Protein AF-0000000068229403 (afdb_homodimer)

Organism: Rhynchophorus ferrugineus (NCBI:txid354439)

Sequence (358 aa):
MSQRVKVHEVLSNVMWLIGTWKSVHAEVKYPTMKAPVNFVERLEFLSSGQPLLNYLSETRHPQNKSVMHLERGFLRVDDDKCTVAFLTAQNFGLSTLEEGYVKDNNLVLSTACIGIMKFAQQSVLALHRRYRLNEEGKLEYCLMMETPQTPLTKHVVAEYEKVEGEGPIMEHDRKTFINMSQRVKVHEVLSNVMWLIGTWKSVHAEVKYPTMKAPVNFVERLEFLSSGQPLLNYLSETRHPQNKSVMHLERGFLRVDDDKCTVAFLTAQNFGLSTLEEGYVKDNNLVLSTACIGIMKFAQQSVLALHRRYRLNEEGKLEYCLMMETPQTPLTKHVVAEYEKVEGEGPIMEHDRKTFIN

Structure (mmCIF, N/CA/C/O backbone):
data_AF-0000000068229403-model_v1
#
loop_
_entity.id
_entity.type
_entity.pdbx_description
1 polymer 'THAP4-like heme-binding beta-barrel domain-containing protein'
#
loop_
_atom_site.group_PDB
_atom_site.id
_atom_site.type_symbol
_atom_site.label_atom_id
_atom_site.label_alt_id
_atom_site.label_comp_id
_atom_site.label_asym_id
_atom_site.label_entity_id
_atom_site.label_seq_id
_atom_site.pdbx_PDB_ins_code
_atom_site.Cartn_x
_atom_site.Cartn_y
_atom_site.Cartn_z
_atom_site.occupancy
_atom_site.B_iso_or_equiv
_atom_site.auth_seq_id
_atom_site.auth_comp_id
_atom_site.auth_asym_id
_atom_site.auth_atom_id
_atom_site.pdbx_PDB_model_num
ATOM 1 N N . MET A 1 1 ? 10.398 12.07 -26.562 1 26.47 1 MET A N 1
ATOM 2 C CA . MET A 1 1 ? 10.68 10.641 -26.625 1 26.47 1 MET A CA 1
ATOM 3 C C . MET A 1 1 ? 10.438 9.977 -25.281 1 26.47 1 MET A C 1
ATOM 5 O O . MET A 1 1 ? 10.961 10.422 -24.266 1 26.47 1 MET A O 1
ATOM 9 N N . SER A 1 2 ? 9.312 9.359 -25 1 38.44 2 SER A N 1
ATOM 10 C CA . SER A 1 2 ? 8.992 8.789 -23.688 1 38.44 2 SER A CA 1
ATOM 11 C C . SER A 1 2 ? 10.156 7.977 -23.141 1 38.44 2 SER A C 1
ATOM 13 O O . SER A 1 2 ? 10.641 7.043 -23.781 1 38.44 2 SER A O 1
ATOM 15 N N . GLN A 1 3 ? 11.195 8.492 -22.688 1 45.16 3 GLN A N 1
ATOM 16 C CA . GLN A 1 3 ? 12.469 7.863 -22.359 1 45.16 3 GLN A CA 1
ATOM 17 C C . GLN A 1 3 ? 12.258 6.59 -21.547 1 45.16 3 GLN A C 1
ATOM 19 O O . GLN A 1 3 ? 11.57 6.602 -20.531 1 45.16 3 GLN A O 1
ATOM 24 N N . ARG A 1 4 ? 12.328 5.348 -22.25 1 55.5 4 ARG A N 1
ATOM 25 C CA . ARG A 1 4 ? 12.305 3.988 -21.719 1 55.5 4 ARG A CA 1
ATOM 26 C C . ARG A 1 4 ? 13.172 3.873 -20.469 1 55.5 4 ARG A C 1
ATOM 28 O O . ARG A 1 4 ? 14.359 4.195 -20.5 1 55.5 4 ARG A O 1
ATOM 35 N N . VAL A 1 5 ? 12.516 3.9 -19.25 1 69.38 5 VAL A N 1
ATOM 36 C CA . VAL A 1 5 ? 13.289 3.736 -18.016 1 69.38 5 VAL A CA 1
ATOM 37 C C . VAL A 1 5 ? 13.922 2.346 -17.984 1 69.38 5 VAL A C 1
ATOM 39 O O . VAL A 1 5 ? 13.242 1.345 -18.219 1 69.38 5 VAL A O 1
ATOM 42 N N . LYS A 1 6 ? 15.203 2.252 -17.984 1 87.94 6 LYS A N 1
ATOM 43 C CA . LYS A 1 6 ? 15.922 0.988 -17.875 1 87.94 6 LYS A CA 1
ATOM 44 C C . LYS A 1 6 ? 15.57 0.27 -16.562 1 87.94 6 LYS A C 1
ATOM 46 O O . LYS A 1 6 ? 15.555 0.882 -15.5 1 87.94 6 LYS A O 1
ATOM 51 N N . VAL A 1 7 ? 15.148 -1.035 -16.766 1 93.38 7 VAL A N 1
ATOM 52 C CA . VAL A 1 7 ? 14.852 -1.851 -15.594 1 93.38 7 VAL A CA 1
ATOM 53 C C . VAL A 1 7 ? 16.125 -2.078 -14.781 1 93.38 7 VAL A C 1
ATOM 55 O O . VAL A 1 7 ? 17.172 -2.385 -15.344 1 93.38 7 VAL A O 1
ATOM 58 N N . HIS A 1 8 ? 16.047 -1.857 -13.492 1 95.75 8 HIS A N 1
ATOM 59 C CA . HIS A 1 8 ? 17.203 -2.061 -12.609 1 95.75 8 HIS A CA 1
ATOM 60 C C . HIS A 1 8 ? 17.719 -3.492 -12.703 1 95.75 8 HIS A C 1
ATOM 62 O O . HIS A 1 8 ? 16.922 -4.441 -12.742 1 95.75 8 HIS A O 1
ATOM 68 N N . GLU A 1 9 ? 18.938 -3.727 -12.648 1 96.38 9 GLU A N 1
ATOM 69 C CA . GLU A 1 9 ? 19.578 -5.016 -12.883 1 96.38 9 GLU A CA 1
ATOM 70 C C . GLU A 1 9 ? 19.156 -6.039 -11.828 1 96.38 9 GLU A C 1
ATOM 72 O O . GLU A 1 9 ? 19.094 -7.234 -12.109 1 96.38 9 GLU A O 1
ATOM 77 N N . VAL A 1 10 ? 18.891 -5.609 -10.641 1 97.31 10 VAL A N 1
ATOM 78 C CA . VAL A 1 10 ? 18.578 -6.512 -9.539 1 97.31 10 VAL A CA 1
ATOM 79 C C . VAL A 1 10 ? 17.266 -7.234 -9.82 1 97.31 10 VAL A C 1
ATOM 81 O O . VAL A 1 10 ? 16.953 -8.25 -9.188 1 97.31 10 VAL A O 1
ATOM 84 N N . LEU A 1 11 ? 16.484 -6.711 -10.812 1 97.81 11 LEU A N 1
ATOM 85 C CA . LEU A 1 11 ? 15.156 -7.234 -11.086 1 97.81 11 LEU A CA 1
ATOM 86 C C . LEU A 1 11 ? 15.211 -8.305 -12.172 1 97.81 11 LEU A C 1
ATOM 88 O O . LEU A 1 11 ? 14.172 -8.719 -12.695 1 97.81 11 LEU A O 1
ATOM 92 N N . SER A 1 12 ? 16.344 -8.797 -12.523 1 97.56 12 SER A N 1
ATOM 93 C CA . SER A 1 12 ? 16.531 -9.719 -13.641 1 97.56 12 SER A CA 1
ATOM 94 C C . SER A 1 12 ? 15.688 -10.977 -13.461 1 97.56 12 SER A C 1
ATOM 96 O O . SER A 1 12 ? 15.117 -11.492 -14.422 1 97.56 12 SER A O 1
ATOM 98 N N . ASN A 1 13 ? 15.609 -11.445 -12.234 1 98.06 13 ASN A N 1
ATOM 99 C CA . ASN A 1 13 ? 14.93 -12.719 -11.992 1 98.06 13 ASN A CA 1
ATOM 100 C C . ASN A 1 13 ? 13.422 -12.531 -11.859 1 98.06 13 ASN A C 1
ATOM 102 O O . ASN A 1 13 ? 12.68 -13.508 -11.75 1 98.06 13 ASN A O 1
ATOM 106 N N . VAL A 1 14 ? 12.938 -11.25 -11.875 1 98.31 14 VAL A N 1
ATOM 107 C CA . VAL A 1 14 ? 11.492 -11.047 -11.773 1 98.31 14 VAL A CA 1
ATOM 108 C C . VAL A 1 14 ? 10.984 -10.32 -13.016 1 98.31 14 VAL A C 1
ATOM 110 O O . VAL A 1 14 ? 9.852 -9.836 -13.039 1 98.31 14 VAL A O 1
ATOM 113 N N . MET A 1 15 ? 11.758 -10.25 -14.039 1 96.69 15 MET A N 1
ATOM 114 C CA . MET A 1 15 ? 11.375 -9.547 -15.258 1 96.69 15 MET A CA 1
ATOM 115 C C . MET A 1 15 ? 10.109 -10.141 -15.859 1 96.69 15 MET A C 1
ATOM 117 O O . MET A 1 15 ? 9.297 -9.422 -16.453 1 96.69 15 MET A O 1
ATOM 121 N N . TRP A 1 16 ? 9.953 -11.438 -15.734 1 97.12 16 TRP A N 1
ATOM 122 C CA . TRP A 1 16 ? 8.805 -12.148 -16.281 1 97.12 16 TRP A CA 1
ATOM 123 C C . TRP A 1 16 ? 7.504 -11.648 -15.664 1 97.12 16 TRP A C 1
ATOM 125 O O . TRP A 1 16 ? 6.43 -11.797 -16.25 1 97.12 16 TRP A O 1
ATOM 135 N N . LEU A 1 17 ? 7.566 -11.039 -14.516 1 97.69 17 LEU A N 1
ATOM 136 C CA . LEU A 1 17 ? 6.406 -10.578 -13.758 1 97.69 17 LEU A CA 1
ATOM 137 C C . LEU A 1 17 ? 5.961 -9.195 -14.242 1 97.69 17 LEU A C 1
ATOM 139 O O . LEU A 1 17 ? 4.809 -8.805 -14.031 1 97.69 17 LEU A O 1
ATOM 143 N N . ILE A 1 18 ? 6.836 -8.414 -14.867 1 96.06 18 ILE A N 1
ATOM 144 C CA . ILE A 1 18 ? 6.602 -7.016 -15.195 1 96.06 18 ILE A CA 1
ATOM 145 C C . ILE A 1 18 ? 5.52 -6.91 -16.266 1 96.06 18 ILE A C 1
ATOM 147 O O . ILE A 1 18 ? 5.613 -7.555 -17.312 1 96.06 18 ILE A O 1
ATOM 151 N N . GLY A 1 19 ? 4.512 -6.176 -16.016 1 95.56 19 GLY A N 1
ATOM 152 C CA . GLY A 1 19 ? 3.436 -5.941 -16.953 1 95.56 19 GLY A CA 1
ATOM 153 C C . GLY A 1 19 ? 2.07 -5.855 -16.297 1 95.56 19 GLY A C 1
ATOM 154 O O . GLY A 1 19 ? 1.97 -5.738 -15.078 1 95.56 19 GLY A O 1
ATOM 155 N N . THR A 1 20 ? 1.078 -5.719 -17.094 1 97 20 THR A N 1
ATOM 156 C CA . THR A 1 20 ? -0.321 -5.75 -16.672 1 97 20 THR A CA 1
ATOM 157 C C . THR A 1 20 ? -0.951 -7.102 -17 1 97 20 THR A C 1
ATOM 159 O O . THR A 1 20 ? -0.796 -7.609 -18.125 1 97 20 THR A O 1
ATOM 162 N N . TRP A 1 21 ? -1.602 -7.664 -16.062 1 98.06 21 TRP A N 1
ATOM 163 C CA . TRP A 1 21 ? -2.178 -9 -16.156 1 98.06 21 TRP A CA 1
ATOM 164 C C . TRP A 1 21 ? -3.682 -8.961 -15.906 1 98.06 21 TRP A C 1
ATOM 166 O O . TRP A 1 21 ? -4.148 -8.258 -15.008 1 98.06 21 TRP A O 1
ATOM 176 N N . LYS A 1 22 ? -4.391 -9.711 -16.672 1 98 22 LYS A N 1
ATOM 177 C CA . LYS A 1 22 ? -5.828 -9.867 -16.469 1 98 22 LYS A CA 1
ATOM 178 C C . LYS A 1 22 ? -6.191 -11.328 -16.234 1 98 22 LYS A C 1
ATOM 180 O O . LYS A 1 22 ? -5.715 -12.219 -16.953 1 98 22 LYS A O 1
ATOM 185 N N . SER A 1 23 ? -7.055 -11.484 -15.281 1 98.5 23 SER A N 1
ATOM 186 C CA . SER A 1 23 ? -7.43 -12.859 -14.953 1 98.5 23 SER A CA 1
ATOM 187 C C . SER A 1 23 ? -8.258 -13.484 -16.062 1 98.5 23 SER A C 1
ATOM 189 O O . SER A 1 23 ? -9.102 -12.82 -16.672 1 98.5 23 SER A O 1
ATOM 191 N N . VAL A 1 24 ? -7.973 -14.727 -16.406 1 98 24 VAL A N 1
ATOM 192 C CA . VAL A 1 24 ? -8.789 -15.516 -17.312 1 98 24 VAL A CA 1
ATOM 193 C C . VAL A 1 24 ? -9.594 -16.547 -16.531 1 98 24 VAL A C 1
ATOM 195 O O . VAL A 1 24 ? -10.688 -16.938 -16.953 1 98 24 VAL A O 1
ATOM 198 N N . HIS A 1 25 ? -9.055 -16.984 -15.461 1 97.75 25 HIS A N 1
ATOM 199 C CA . HIS A 1 25 ? -9.711 -17.812 -14.453 1 97.75 25 HIS A CA 1
ATOM 200 C C . HIS A 1 25 ? -9.32 -17.359 -13.047 1 97.75 25 HIS A C 1
ATOM 202 O O . HIS A 1 25 ? -8.141 -17.188 -12.75 1 97.75 25 HIS A O 1
ATOM 208 N N . ALA A 1 26 ? -10.273 -17.141 -12.195 1 98.69 26 ALA A N 1
ATOM 209 C CA . ALA A 1 26 ? -9.984 -16.734 -10.828 1 98.69 26 ALA A CA 1
ATOM 210 C C . ALA A 1 26 ? -11.141 -17.078 -9.891 1 98.69 26 ALA A C 1
ATOM 212 O O . ALA A 1 26 ? -12.297 -16.812 -10.203 1 98.69 26 ALA A O 1
ATOM 213 N N . GLU A 1 27 ? -10.789 -17.609 -8.82 1 98.38 27 GLU A N 1
ATOM 214 C CA . GLU A 1 27 ? -11.812 -17.953 -7.84 1 98.38 27 GLU A CA 1
ATOM 215 C C . GLU A 1 27 ? -11.258 -17.891 -6.422 1 98.38 27 GLU A C 1
ATOM 217 O O . GLU A 1 27 ? -10.055 -18.031 -6.207 1 98.38 27 GLU A O 1
ATOM 222 N N . VAL A 1 28 ? -12.109 -17.641 -5.531 1 98.31 28 VAL A N 1
ATOM 223 C CA . VAL A 1 28 ? -11.805 -17.625 -4.102 1 98.31 28 VAL A CA 1
ATOM 224 C C . VAL A 1 28 ? -12.719 -18.609 -3.371 1 98.31 28 VAL A C 1
ATOM 226 O O . VAL A 1 28 ? -13.898 -18.75 -3.703 1 98.31 28 VAL A O 1
ATOM 229 N N . LYS A 1 29 ? -12.141 -19.297 -2.504 1 97.75 29 LYS A N 1
ATOM 230 C CA . LYS A 1 29 ? -12.859 -20.266 -1.663 1 97.75 29 LYS A CA 1
ATOM 231 C C . LYS A 1 29 ? -12.203 -20.375 -0.289 1 97.75 29 LYS A C 1
ATOM 233 O O . LYS A 1 29 ? -11 -20.172 -0.15 1 97.75 29 LYS A O 1
ATOM 238 N N . TYR A 1 30 ? -12.992 -20.672 0.614 1 96.69 30 TYR A N 1
ATOM 239 C CA . TYR A 1 30 ? -12.523 -20.938 1.972 1 96.69 30 TYR A CA 1
ATOM 240 C C . TYR A 1 30 ? -13.539 -21.781 2.74 1 96.69 30 TYR A C 1
ATOM 242 O O . TYR A 1 30 ? -14.734 -21.75 2.447 1 96.69 30 TYR A O 1
ATOM 250 N N . PRO A 1 31 ? -13.102 -22.531 3.746 1 96.56 31 PRO A N 1
ATOM 251 C CA . PRO A 1 31 ? -14 -23.422 4.469 1 96.56 31 PRO A CA 1
ATOM 252 C C . PRO A 1 31 ? -15.219 -22.703 5.039 1 96.56 31 PRO A C 1
ATOM 254 O O . PRO A 1 31 ? -16.281 -23.297 5.184 1 96.56 31 PRO A O 1
ATOM 257 N N . THR A 1 32 ? -15.117 -21.438 5.336 1 92.81 32 THR A N 1
ATOM 258 C CA . THR A 1 32 ? -16.203 -20.672 5.945 1 92.81 32 THR A CA 1
ATOM 259 C C . THR A 1 32 ? -17.188 -20.188 4.883 1 92.81 32 THR A C 1
ATOM 261 O O . THR A 1 32 ? -18.234 -19.641 5.207 1 92.81 32 THR A O 1
ATOM 264 N N . MET A 1 33 ? -16.906 -20.344 3.635 1 94.56 33 MET A N 1
ATOM 265 C CA . MET A 1 33 ? -17.75 -19.891 2.535 1 94.56 33 MET A CA 1
ATOM 266 C C . MET A 1 33 ? -18.703 -21 2.098 1 94.56 33 MET A C 1
ATOM 268 O O . MET A 1 33 ? -18.359 -22.188 2.145 1 94.56 33 MET A O 1
ATOM 272 N N . LYS A 1 34 ? -19.844 -20.562 1.599 1 95.62 34 LYS A N 1
ATOM 273 C CA . LYS A 1 34 ? -20.859 -21.516 1.134 1 95.62 34 LYS A CA 1
ATOM 274 C C . LYS A 1 34 ? -20.422 -22.172 -0.18 1 95.62 34 LYS A C 1
ATOM 276 O O . LYS A 1 34 ? -20.656 -23.359 -0.394 1 95.62 34 LYS A O 1
ATOM 281 N N . ALA A 1 35 ? -19.906 -21.391 -1.08 1 96.44 35 ALA A N 1
ATOM 282 C CA . ALA A 1 35 ? -19.453 -21.828 -2.396 1 96.44 35 ALA A CA 1
ATOM 283 C C . ALA A 1 35 ? -18.312 -20.953 -2.9 1 96.44 35 ALA A C 1
ATOM 285 O O . ALA A 1 35 ? -18.125 -19.828 -2.428 1 96.44 35 ALA A O 1
ATOM 286 N N . PRO A 1 36 ? -17.531 -21.516 -3.775 1 97.12 36 PRO A N 1
ATOM 287 C CA . PRO A 1 36 ? -16.516 -20.656 -4.398 1 97.12 36 PRO A CA 1
ATOM 288 C C . PRO A 1 36 ? -17.125 -19.453 -5.109 1 97.12 36 PRO A C 1
ATOM 290 O O . PRO A 1 36 ? -18.234 -19.531 -5.617 1 97.12 36 PRO A O 1
ATOM 293 N N . VAL A 1 37 ? -16.391 -18.391 -5.098 1 96.81 37 VAL A N 1
ATOM 294 C CA . VAL A 1 37 ? -16.812 -17.172 -5.773 1 96.81 37 VAL A CA 1
ATOM 295 C C . VAL A 1 37 ? -15.82 -16.828 -6.879 1 96.81 37 VAL A C 1
ATOM 297 O O . VAL A 1 37 ? -14.617 -16.75 -6.633 1 96.81 37 VAL A O 1
ATOM 300 N N . ASN A 1 38 ? -16.344 -16.656 -8.07 1 98 38 ASN A N 1
ATOM 301 C CA . ASN A 1 38 ? -15.5 -16.172 -9.164 1 98 38 ASN A CA 1
ATOM 302 C C . ASN A 1 38 ? -15.32 -14.656 -9.109 1 98 38 ASN A C 1
ATOM 304 O O . ASN A 1 38 ? -16.188 -13.945 -8.594 1 98 38 ASN A O 1
ATOM 308 N N . PHE A 1 39 ? -14.227 -14.258 -9.594 1 98.5 39 PHE A N 1
ATOM 309 C CA . PHE A 1 39 ? -13.969 -12.82 -9.672 1 98.5 39 PHE A CA 1
ATOM 310 C C . PHE A 1 39 ? -13.109 -12.492 -10.891 1 98.5 39 PHE A C 1
ATOM 312 O O . PHE A 1 39 ? -12.594 -13.398 -11.555 1 98.5 39 PHE A O 1
ATOM 319 N N . VAL A 1 40 ? -13.039 -11.211 -11.234 1 98.31 40 VAL A N 1
ATOM 320 C CA . VAL A 1 40 ? -12.102 -10.703 -12.227 1 98.31 40 VAL A CA 1
ATOM 321 C C . VAL A 1 40 ? -11.055 -9.82 -11.547 1 98.31 40 VAL A C 1
ATOM 323 O O . VAL A 1 40 ? -11.359 -9.117 -10.586 1 98.31 40 VAL A O 1
ATOM 326 N N . GLU A 1 41 ? -9.906 -9.945 -12.039 1 98.19 41 GLU A N 1
ATOM 327 C CA . GLU A 1 41 ? -8.828 -9.188 -11.414 1 98.19 41 GLU A CA 1
ATOM 328 C C . GLU A 1 41 ? -7.82 -8.695 -12.445 1 98.19 41 GLU A C 1
ATOM 330 O O . GLU A 1 41 ? -7.512 -9.398 -13.406 1 98.19 41 GLU A O 1
ATOM 335 N N . ARG A 1 42 ? -7.426 -7.477 -12.234 1 96.94 42 ARG A N 1
ATOM 336 C CA . ARG A 1 42 ? -6.281 -6.891 -12.922 1 96.94 42 ARG A CA 1
ATOM 337 C C . ARG A 1 42 ? -5.137 -6.625 -11.953 1 96.94 42 ARG A C 1
ATOM 339 O O . ARG A 1 42 ? -5.348 -6.066 -10.875 1 96.94 42 ARG A O 1
ATOM 346 N N . LEU A 1 43 ? -3.941 -7.102 -12.305 1 96.25 43 LEU A N 1
ATOM 347 C CA . LEU A 1 43 ? -2.768 -6.809 -11.484 1 96.25 43 LEU A CA 1
ATOM 348 C C . LEU A 1 43 ? -1.669 -6.164 -12.328 1 96.25 43 LEU A C 1
ATOM 350 O O . LEU A 1 43 ? -1.555 -6.438 -13.523 1 96.25 43 LEU A O 1
ATOM 354 N N . GLU A 1 44 ? -0.955 -5.32 -11.703 1 96.69 44 GLU A N 1
ATOM 355 C CA . GLU A 1 44 ? 0.169 -4.652 -12.352 1 96.69 44 GLU A CA 1
ATOM 356 C C . GLU A 1 44 ? 1.441 -4.781 -11.516 1 96.69 44 GLU A C 1
ATOM 358 O O . GLU A 1 44 ? 1.423 -4.555 -10.305 1 96.69 44 GLU A O 1
ATOM 363 N N . PHE A 1 45 ? 2.451 -5.242 -12.125 1 97.19 45 PHE A N 1
ATOM 364 C CA . PHE A 1 45 ? 3.826 -5.07 -11.672 1 97.19 45 PHE A CA 1
ATOM 365 C C . PHE A 1 45 ? 4.605 -4.184 -12.641 1 97.19 45 PHE A C 1
ATOM 367 O O . PHE A 1 45 ? 4.848 -4.57 -13.789 1 97.19 45 PHE A O 1
ATOM 374 N N . LEU A 1 46 ? 5.031 -3.053 -12.125 1 94.62 46 LEU A N 1
ATOM 375 C CA . LEU A 1 46 ? 5.676 -2.109 -13.039 1 94.62 46 LEU A CA 1
ATOM 376 C C . LEU A 1 46 ? 6.98 -1.588 -12.438 1 94.62 46 LEU A C 1
ATOM 378 O O . LEU A 1 46 ? 7.07 -1.369 -11.234 1 94.62 46 LEU A O 1
ATOM 382 N N . SER A 1 47 ? 7.965 -1.383 -13.32 1 93.62 47 SER A N 1
ATOM 383 C CA . SER A 1 47 ? 9.25 -0.823 -12.906 1 93.62 47 SER A CA 1
ATOM 384 C C . SER A 1 47 ? 9.336 0.662 -13.242 1 93.62 47 SER A C 1
ATOM 386 O O . SER A 1 47 ? 8.891 1.091 -14.312 1 93.62 47 SER A O 1
ATOM 388 N N . SER A 1 48 ? 9.891 1.435 -12.328 1 89 48 SER A N 1
ATOM 389 C CA . SER A 1 48 ? 10.211 2.836 -12.586 1 89 48 SER A CA 1
ATOM 390 C C . SER A 1 48 ? 11.719 3.086 -12.492 1 89 48 SER A C 1
ATOM 392 O O . SER A 1 48 ? 12.148 4.191 -12.156 1 89 48 SER A O 1
ATOM 394 N N . GLY A 1 49 ? 12.453 2.047 -12.648 1 89.81 49 GLY A N 1
ATOM 395 C CA . GLY A 1 49 ? 13.898 2.162 -12.664 1 89.81 49 GLY A CA 1
ATOM 396 C C . GLY A 1 49 ? 14.531 1.906 -11.312 1 89.81 49 GLY A C 1
ATOM 397 O O . GLY A 1 49 ? 15.758 1.901 -11.18 1 89.81 49 GLY A O 1
ATOM 398 N N . GLN A 1 50 ? 13.789 1.742 -10.336 1 92.19 50 GLN A N 1
ATOM 399 C CA . GLN A 1 50 ? 14.258 1.438 -8.984 1 92.19 50 GLN A CA 1
ATOM 400 C C . GLN A 1 50 ? 14.383 -0.068 -8.773 1 92.19 50 GLN A C 1
ATOM 402 O O . GLN A 1 50 ? 13.883 -0.857 -9.578 1 92.19 50 GLN A O 1
ATOM 407 N N . PRO A 1 51 ? 15.102 -0.506 -7.734 1 95.19 51 PRO A N 1
ATOM 408 C CA . PRO A 1 51 ? 15.25 -1.938 -7.461 1 95.19 51 PRO A CA 1
ATOM 409 C C . PRO A 1 51 ? 13.984 -2.557 -6.867 1 95.19 51 PRO A C 1
ATOM 411 O O . PRO A 1 51 ? 14.062 -3.318 -5.898 1 95.19 51 PRO A O 1
ATOM 414 N N . LEU A 1 52 ? 12.867 -2.17 -7.398 1 97.88 52 LEU A N 1
ATOM 415 C CA . LEU A 1 52 ? 11.57 -2.666 -6.961 1 97.88 52 LEU A CA 1
ATOM 416 C C . LEU A 1 52 ? 10.555 -2.605 -8.102 1 97.88 52 LEU A C 1
ATOM 418 O O . LEU A 1 52 ? 10.789 -1.938 -9.109 1 97.88 52 LEU A O 1
ATOM 422 N N . LEU A 1 53 ? 9.523 -3.375 -7.906 1 97.81 53 LEU A N 1
ATOM 423 C CA . LEU A 1 53 ? 8.344 -3.262 -8.75 1 97.81 53 LEU A CA 1
ATOM 424 C C . LEU A 1 53 ? 7.195 -2.602 -7.992 1 97.81 53 LEU A C 1
ATOM 426 O O . LEU A 1 53 ? 6.941 -2.932 -6.832 1 97.81 53 LEU A O 1
ATOM 430 N N . ASN A 1 54 ? 6.578 -1.629 -8.656 1 97.31 54 ASN A N 1
ATOM 431 C CA . ASN A 1 54 ? 5.301 -1.122 -8.172 1 97.31 54 ASN A CA 1
ATOM 432 C C . ASN A 1 54 ? 4.18 -2.141 -8.375 1 97.31 54 ASN A C 1
ATOM 434 O O . ASN A 1 54 ? 4.094 -2.775 -9.43 1 97.31 54 ASN A O 1
ATOM 438 N N . TYR A 1 55 ? 3.352 -2.287 -7.379 1 98.19 55 TYR A N 1
ATOM 439 C CA . TYR A 1 55 ? 2.346 -3.342 -7.422 1 98.19 55 TYR A CA 1
ATOM 440 C C . TYR A 1 55 ? 0.953 -2.779 -7.164 1 98.19 55 TYR A C 1
ATOM 442 O O . TYR A 1 55 ? 0.753 -2 -6.23 1 98.19 55 TYR A O 1
ATOM 450 N N . LEU A 1 56 ? -0.004 -3.189 -7.961 1 97.5 56 LEU A N 1
ATOM 451 C CA . LEU A 1 56 ? -1.426 -2.896 -7.812 1 97.5 56 LEU A CA 1
ATOM 452 C C . LEU A 1 56 ? -2.273 -4.102 -8.211 1 97.5 56 LEU A C 1
ATOM 454 O O . LEU A 1 56 ? -1.998 -4.75 -9.227 1 97.5 56 LEU A O 1
ATOM 458 N N . SER A 1 57 ? -3.248 -4.395 -7.43 1 97.88 57 SER A N 1
ATOM 459 C CA . SER A 1 57 ? -4.238 -5.414 -7.766 1 97.88 57 SER A CA 1
ATOM 460 C C . SER A 1 57 ? -5.656 -4.91 -7.52 1 97.88 57 SER A C 1
ATOM 462 O O . SER A 1 57 ? -5.938 -4.328 -6.469 1 97.88 57 SER A O 1
ATOM 464 N N . GLU A 1 58 ? -6.496 -5.078 -8.5 1 97.19 58 GLU A N 1
ATOM 465 C CA . GLU A 1 58 ? -7.91 -4.742 -8.367 1 97.19 58 GLU A CA 1
ATOM 466 C C . GLU A 1 58 ? -8.797 -5.941 -8.695 1 97.19 58 GLU A C 1
ATOM 468 O O . GLU A 1 58 ? -8.766 -6.453 -9.82 1 97.19 58 GLU A O 1
ATOM 473 N N . THR A 1 59 ? -9.547 -6.355 -7.75 1 97.81 59 THR A N 1
ATOM 474 C CA . THR A 1 59 ? -10.508 -7.441 -7.906 1 97.81 59 THR A CA 1
ATOM 475 C C . THR A 1 59 ? -11.93 -6.898 -7.965 1 97.81 59 THR A C 1
ATOM 477 O O . THR A 1 59 ? -12.312 -6.055 -7.152 1 97.81 59 THR A O 1
ATOM 480 N N . ARG A 1 60 ? -12.641 -7.383 -8.914 1 96.75 60 ARG A N 1
ATOM 481 C CA . ARG A 1 60 ? -14.023 -6.938 -9.094 1 96.75 60 ARG A CA 1
ATOM 482 C C . ARG A 1 60 ? -14.961 -8.125 -9.289 1 96.75 60 ARG A C 1
ATOM 484 O O . ARG A 1 60 ? -14.523 -9.211 -9.688 1 96.75 60 ARG A O 1
ATOM 491 N N . HIS A 1 61 ? -16.219 -7.836 -9 1 95.75 61 HIS A N 1
ATOM 492 C CA . HIS A 1 61 ? -17.25 -8.805 -9.328 1 95.75 61 HIS A CA 1
ATOM 493 C C . HIS A 1 61 ? -17.406 -8.961 -10.836 1 95.75 61 HIS A C 1
ATOM 495 O O . HIS A 1 61 ? -17.406 -7.973 -11.57 1 95.75 61 HIS A O 1
ATOM 501 N N . PRO A 1 62 ? -17.547 -10.18 -11.273 1 95.38 62 PRO A N 1
ATOM 502 C CA . PRO A 1 62 ? -17.547 -10.398 -12.719 1 95.38 62 PRO A CA 1
ATOM 503 C C . PRO A 1 62 ? -18.781 -9.812 -13.398 1 95.38 62 PRO A C 1
ATOM 505 O O . PRO A 1 62 ? -18.719 -9.383 -14.555 1 95.38 62 PRO A O 1
ATOM 508 N N . GLN A 1 63 ? -19.875 -9.727 -12.719 1 93.94 63 GLN A N 1
ATOM 509 C CA . GLN A 1 63 ? -21.125 -9.32 -13.344 1 93.94 63 GLN A CA 1
ATOM 510 C C . GLN A 1 63 ? -21.359 -7.824 -13.18 1 93.94 63 GLN A C 1
ATOM 512 O O . GLN A 1 63 ? -21.453 -7.094 -14.164 1 93.94 63 GLN A O 1
ATOM 517 N N . ASN A 1 64 ? -21.406 -7.324 -11.906 1 92.94 64 ASN A N 1
ATOM 518 C CA . ASN A 1 64 ? -21.766 -5.926 -11.703 1 92.94 64 ASN A CA 1
ATOM 519 C C . ASN A 1 64 ? -20.531 -5.035 -11.602 1 92.94 64 ASN A C 1
ATOM 521 O O . ASN A 1 64 ? -20.641 -3.818 -11.461 1 92.94 64 ASN A O 1
ATOM 525 N N . LYS A 1 65 ? -19.344 -5.652 -11.578 1 91.69 65 LYS A N 1
ATOM 526 C CA . LYS A 1 65 ? -18.047 -4.984 -11.656 1 91.69 65 LYS A CA 1
ATOM 527 C C . LYS A 1 65 ? -17.781 -4.172 -10.391 1 91.69 65 LYS A C 1
ATOM 529 O O . LYS A 1 65 ? -16.906 -3.295 -10.391 1 91.69 65 LYS A O 1
ATOM 534 N N . SER A 1 66 ? -18.547 -4.484 -9.359 1 91.25 66 SER A N 1
ATOM 535 C CA . SER A 1 66 ? -18.281 -3.803 -8.102 1 91.25 66 SER A CA 1
ATOM 536 C C . SER A 1 66 ? -16.906 -4.188 -7.547 1 91.25 66 SER A C 1
ATOM 538 O O . SER A 1 66 ? -16.453 -5.316 -7.742 1 91.25 66 SER A O 1
ATOM 540 N N . VAL A 1 67 ? -16.312 -3.229 -6.906 1 92.44 67 VAL A N 1
ATOM 541 C CA . VAL A 1 67 ? -14.992 -3.465 -6.324 1 92.44 67 VAL A CA 1
ATOM 542 C C . VAL A 1 67 ? -15.102 -4.484 -5.191 1 92.44 67 VAL A C 1
ATOM 544 O O . VAL A 1 67 ? -15.992 -4.383 -4.344 1 92.44 67 VAL A O 1
ATOM 547 N N . MET A 1 68 ? -14.219 -5.449 -5.188 1 94.5 68 MET A N 1
ATOM 548 C CA . MET A 1 68 ? -14.18 -6.465 -4.141 1 94.5 68 MET A CA 1
ATOM 549 C C . MET A 1 68 ? -12.922 -6.328 -3.297 1 94.5 68 MET A C 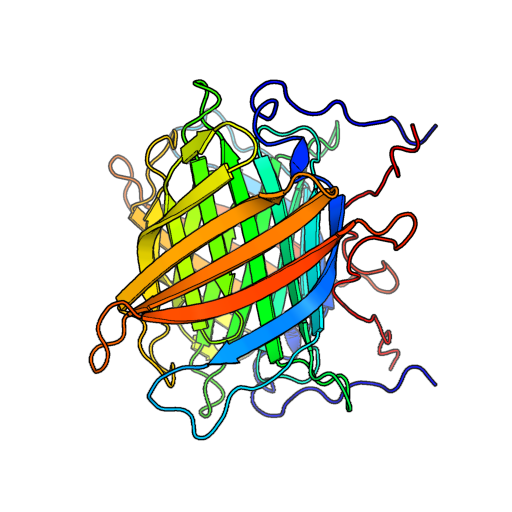1
ATOM 551 O O . MET A 1 68 ? -12.992 -6.078 -2.094 1 94.5 68 MET A O 1
ATOM 555 N N . HIS A 1 69 ? -11.797 -6.492 -3.812 1 96.62 69 HIS A N 1
ATOM 556 C CA . HIS A 1 69 ? -10.508 -6.473 -3.127 1 96.62 69 HIS A CA 1
ATOM 557 C C . HIS A 1 69 ? -9.508 -5.586 -3.859 1 96.62 69 HIS A C 1
ATOM 559 O O . HIS A 1 69 ? -9.438 -5.609 -5.09 1 96.62 69 HIS A O 1
ATOM 565 N N . LEU A 1 70 ? -8.828 -4.742 -3.139 1 97.44 70 LEU A N 1
ATOM 566 C CA . LEU A 1 70 ? -7.738 -3.906 -3.633 1 97.44 70 LEU A CA 1
ATOM 567 C C . LEU A 1 70 ? -6.453 -4.172 -2.852 1 97.44 70 LEU A C 1
ATOM 569 O O . LEU A 1 70 ? -6.484 -4.328 -1.63 1 97.44 70 LEU A O 1
ATOM 573 N N . GLU A 1 71 ? -5.367 -4.23 -3.547 1 98.25 71 GLU A N 1
ATOM 574 C CA . GLU A 1 71 ? -4.051 -4.336 -2.928 1 98.25 71 GLU A CA 1
ATOM 575 C C . GLU A 1 71 ? -3.035 -3.445 -3.637 1 98.25 71 GLU A C 1
ATOM 577 O O . GLU A 1 71 ? -3.033 -3.354 -4.867 1 98.25 71 GLU A O 1
ATOM 582 N N . ARG A 1 72 ? -2.205 -2.768 -2.857 1 98 72 ARG A N 1
ATOM 583 C CA . ARG A 1 72 ? -1.163 -1.903 -3.4 1 98 72 ARG A CA 1
ATOM 584 C C . ARG A 1 72 ? 0.122 -2.02 -2.586 1 98 72 ARG A C 1
ATOM 586 O O . ARG A 1 72 ? 0.077 -2.158 -1.362 1 98 72 ARG A O 1
ATOM 593 N N . GLY A 1 73 ? 1.199 -1.865 -3.311 1 98.62 73 GLY A N 1
ATOM 594 C CA . GLY A 1 73 ? 2.463 -1.93 -2.596 1 98.62 73 GLY A CA 1
ATOM 595 C C . GLY A 1 73 ? 3.664 -2.053 -3.514 1 98.62 73 GLY A C 1
ATOM 596 O O . GLY A 1 73 ? 3.713 -1.416 -4.57 1 98.62 73 GLY A O 1
ATOM 597 N N . PHE A 1 74 ? 4.66 -2.781 -3.012 1 98.81 74 PHE A N 1
ATOM 598 C CA . PHE A 1 74 ? 5.953 -2.875 -3.686 1 98.81 74 PHE A CA 1
ATOM 599 C C . PHE A 1 74 ? 6.547 -4.27 -3.521 1 98.81 74 PHE A C 1
ATOM 601 O O . PHE A 1 74 ? 6.438 -4.871 -2.451 1 98.81 74 PHE A O 1
ATOM 608 N N . LEU A 1 75 ? 7.125 -4.719 -4.578 1 98.88 75 LEU A N 1
ATOM 609 C CA . LEU A 1 75 ? 7.98 -5.898 -4.512 1 98.88 75 LEU A CA 1
ATOM 610 C C . LEU A 1 75 ? 9.445 -5.512 -4.625 1 98.88 75 LEU A C 1
ATOM 612 O O . LEU A 1 75 ? 9.906 -5.082 -5.688 1 98.88 75 LEU A O 1
ATOM 616 N N . ARG A 1 76 ? 10.203 -5.672 -3.539 1 98.69 76 ARG A N 1
ATOM 617 C CA . ARG A 1 76 ? 11.625 -5.359 -3.545 1 98.69 76 ARG A CA 1
ATOM 618 C C . ARG A 1 76 ? 12.461 -6.625 -3.707 1 98.69 76 ARG A C 1
ATOM 620 O O . ARG A 1 76 ? 12.07 -7.699 -3.25 1 98.69 76 ARG A O 1
ATOM 627 N N . VAL A 1 77 ? 13.531 -6.465 -4.375 1 98.38 77 VAL A N 1
ATOM 628 C CA . VAL A 1 77 ? 14.461 -7.562 -4.582 1 98.38 77 VAL A CA 1
ATOM 629 C C . VAL A 1 77 ? 15.828 -7.195 -4 1 98.38 77 VAL A C 1
ATOM 631 O O . VAL A 1 77 ? 16.312 -6.078 -4.195 1 98.38 77 VAL A O 1
ATOM 634 N N . ASP A 1 78 ? 16.406 -8.125 -3.299 1 97.94 78 ASP A N 1
ATOM 635 C CA . ASP A 1 78 ? 17.703 -7.906 -2.68 1 97.94 78 ASP A CA 1
ATOM 636 C C . ASP A 1 78 ? 18.828 -8 -3.715 1 97.94 78 ASP A C 1
ATOM 638 O O . ASP A 1 78 ? 18.594 -8.359 -4.867 1 97.94 78 ASP A O 1
ATOM 642 N N . ASP A 1 79 ? 20.016 -7.652 -3.285 1 97.44 79 ASP A N 1
ATOM 643 C CA . ASP A 1 79 ? 21.188 -7.59 -4.164 1 97.44 79 ASP A CA 1
ATOM 644 C C . ASP A 1 79 ? 21.531 -8.977 -4.711 1 97.44 79 ASP A C 1
ATOM 646 O O . ASP A 1 79 ? 22.156 -9.094 -5.766 1 97.44 79 ASP A O 1
ATOM 650 N N . ASP A 1 80 ? 21.172 -10.07 -4.031 1 97.88 80 ASP A N 1
ATOM 651 C CA . ASP A 1 80 ? 21.453 -11.422 -4.504 1 97.88 80 ASP A CA 1
ATOM 652 C C . ASP A 1 80 ? 20.547 -11.812 -5.66 1 97.88 80 ASP A C 1
ATOM 654 O O . ASP A 1 80 ? 20.656 -12.906 -6.207 1 97.88 80 ASP A O 1
ATOM 658 N N . LYS A 1 81 ? 19.516 -10.914 -5.969 1 97.88 81 LYS A N 1
ATOM 659 C CA . LYS A 1 81 ? 18.609 -11.031 -7.098 1 97.88 81 LYS A CA 1
ATOM 660 C C . LYS A 1 81 ? 17.594 -12.148 -6.863 1 97.88 81 LYS A C 1
ATOM 662 O O . LYS A 1 81 ? 16.797 -12.469 -7.75 1 97.88 81 LYS A O 1
ATOM 667 N N . CYS A 1 82 ? 17.562 -12.742 -5.648 1 98.19 82 CYS A N 1
ATOM 668 C CA . CYS A 1 82 ? 16.688 -13.883 -5.383 1 98.19 82 CYS A CA 1
ATOM 669 C C . CYS A 1 82 ? 15.805 -13.625 -4.164 1 98.19 82 CYS A C 1
ATOM 671 O O . CYS A 1 82 ? 14.633 -14 -4.148 1 98.19 82 CYS A O 1
ATOM 673 N N . THR A 1 83 ? 16.391 -13 -3.123 1 98.69 83 THR A N 1
ATOM 674 C CA . THR A 1 83 ? 15.633 -12.68 -1.918 1 98.69 83 THR A CA 1
ATOM 675 C C . THR A 1 83 ? 14.688 -11.508 -2.168 1 98.69 83 THR A C 1
ATOM 677 O O . THR A 1 83 ? 15.094 -10.492 -2.738 1 98.69 83 THR A O 1
ATOM 680 N N . VAL A 1 84 ? 13.398 -11.711 -1.753 1 98.81 84 VAL A N 1
ATOM 681 C CA . VAL A 1 84 ? 12.422 -10.68 -2.078 1 98.81 84 VAL A CA 1
ATOM 682 C C . VAL A 1 84 ? 11.633 -10.305 -0.828 1 98.81 84 VAL A C 1
ATOM 684 O O . VAL A 1 84 ? 11.57 -11.078 0.13 1 98.81 84 VAL A O 1
ATOM 687 N N . ALA A 1 85 ? 11.102 -9.102 -0.801 1 98.94 85 ALA A N 1
ATOM 688 C CA . ALA A 1 85 ? 10.133 -8.594 0.167 1 98.94 85 ALA A CA 1
ATOM 689 C C . ALA A 1 85 ? 8.93 -7.965 -0.535 1 98.94 85 ALA A C 1
ATOM 691 O O . ALA A 1 85 ? 9.094 -7.145 -1.44 1 98.94 85 ALA A O 1
ATOM 692 N N . PHE A 1 86 ? 7.82 -8.445 -0.219 1 98.94 86 PHE A N 1
ATOM 693 C CA . PHE A 1 86 ? 6.555 -7.961 -0.762 1 98.94 86 PHE A CA 1
ATOM 694 C C . PHE A 1 86 ? 5.789 -7.16 0.285 1 98.94 86 PHE A C 1
ATOM 696 O O . PHE A 1 86 ? 5.281 -7.727 1.257 1 98.94 86 PHE A O 1
ATOM 703 N N . LEU A 1 87 ? 5.746 -5.84 0.152 1 98.88 87 LEU A N 1
ATOM 704 C CA . LEU A 1 87 ? 5.051 -4.926 1.051 1 98.88 87 LEU A CA 1
ATOM 705 C C . LEU A 1 87 ? 3.693 -4.527 0.478 1 98.88 87 LEU A C 1
ATOM 707 O O . LEU A 1 87 ? 3.615 -3.979 -0.623 1 98.88 87 LEU A O 1
ATOM 711 N N . THR A 1 88 ? 2.594 -4.797 1.246 1 98.88 88 THR A N 1
ATOM 712 C CA . THR A 1 88 ? 1.287 -4.52 0.658 1 98.88 88 THR A CA 1
ATOM 713 C C . THR A 1 88 ? 0.345 -3.914 1.694 1 98.88 88 THR A C 1
ATOM 715 O O . THR A 1 88 ? 0.493 -4.156 2.893 1 98.88 88 THR A O 1
ATOM 718 N N . ALA A 1 89 ? -0.533 -3.068 1.23 1 98.75 89 ALA A N 1
ATOM 719 C CA . ALA A 1 89 ? -1.74 -2.625 1.925 1 98.75 89 ALA A CA 1
ATOM 720 C C . ALA A 1 89 ? -2.994 -3.152 1.232 1 98.75 89 ALA A C 1
ATOM 722 O O . ALA A 1 89 ? -3.082 -3.143 0.002 1 98.75 89 ALA A O 1
ATOM 723 N N . GLN A 1 90 ? -3.938 -3.613 2.02 1 98.12 90 GLN A N 1
ATOM 724 C CA . GLN A 1 90 ? -5.172 -4.172 1.48 1 98.12 90 GLN A CA 1
ATOM 725 C C . GLN A 1 90 ? -6.391 -3.396 1.981 1 98.12 90 GLN A C 1
ATOM 727 O O . GLN A 1 90 ? -6.453 -3.018 3.152 1 98.12 90 GLN A O 1
ATOM 732 N N . ASN A 1 91 ? -7.383 -3.291 1.13 1 96.94 91 ASN A N 1
ATOM 733 C CA . ASN A 1 91 ? -8.508 -2.406 1.41 1 96.94 91 ASN A CA 1
ATOM 734 C C . ASN A 1 91 ? -9.375 -2.947 2.541 1 96.94 91 ASN A C 1
ATOM 736 O O . ASN A 1 91 ? -10.18 -2.211 3.119 1 96.94 91 ASN A O 1
ATOM 740 N N . PHE A 1 92 ? -9.164 -4.211 2.928 1 95.5 92 PHE A N 1
ATOM 741 C CA . PHE A 1 92 ? -9.992 -4.773 3.988 1 95.5 92 PHE A CA 1
ATOM 742 C C . PHE A 1 92 ? -9.328 -4.59 5.348 1 95.5 92 PHE A C 1
ATOM 744 O O . PHE A 1 92 ? -9.805 -5.125 6.352 1 95.5 92 PHE A O 1
ATOM 751 N N . GLY A 1 93 ? -8.203 -3.914 5.359 1 97.62 93 GLY A N 1
ATOM 752 C CA . GLY A 1 93 ? -7.684 -3.51 6.656 1 97.62 93 GLY A CA 1
ATOM 753 C C . GLY A 1 93 ? -6.422 -4.254 7.055 1 97.62 93 GLY A C 1
ATOM 754 O O . GLY A 1 93 ? -6.129 -4.402 8.242 1 97.62 93 GLY A O 1
ATOM 755 N N . LEU A 1 94 ? -5.68 -4.75 6.094 1 98.25 94 LEU A N 1
ATOM 756 C CA . LEU A 1 94 ? -4.422 -5.438 6.375 1 98.25 94 LEU A CA 1
ATOM 757 C C . LEU A 1 94 ? -3.24 -4.68 5.785 1 98.25 94 LEU A C 1
ATOM 759 O O . LEU A 1 94 ? -3.312 -4.195 4.652 1 98.25 94 LEU A O 1
ATOM 763 N N . SER A 1 95 ? -2.238 -4.492 6.531 1 98.69 95 SER A N 1
ATOM 764 C CA . SER A 1 95 ? -0.895 -4.191 6.047 1 98.69 95 SER A CA 1
ATOM 765 C C . SER A 1 95 ? 0.025 -5.402 6.184 1 98.69 95 SER A C 1
ATOM 767 O O . SER A 1 95 ? 0.128 -5.988 7.262 1 98.69 95 SER A O 1
ATOM 769 N N . THR A 1 96 ? 0.718 -5.77 5.121 1 98.81 96 THR A N 1
ATOM 770 C CA . THR A 1 96 ? 1.47 -7.02 5.191 1 98.81 96 THR A CA 1
ATOM 771 C C . THR A 1 96 ? 2.895 -6.82 4.684 1 98.81 96 THR A C 1
ATOM 773 O O . THR A 1 96 ? 3.129 -6.027 3.77 1 98.81 96 THR A O 1
ATOM 776 N N . LEU A 1 97 ? 3.766 -7.457 5.309 1 98.94 97 LEU A N 1
ATOM 777 C CA . LEU A 1 97 ? 5.098 -7.762 4.801 1 98.94 97 LEU A CA 1
ATOM 778 C C . LEU A 1 97 ? 5.277 -9.266 4.598 1 98.94 97 LEU A C 1
ATOM 780 O O . LEU A 1 97 ? 5.172 -10.039 5.555 1 98.94 97 LEU A O 1
ATOM 784 N N . GLU A 1 98 ? 5.453 -9.641 3.404 1 98.94 98 GLU A N 1
ATOM 785 C CA . GLU A 1 98 ? 5.797 -11.016 3.066 1 98.94 98 GLU A CA 1
ATOM 786 C C . GLU A 1 98 ? 7.215 -11.109 2.504 1 98.94 98 GLU A C 1
ATOM 788 O O . GLU A 1 98 ? 7.68 -10.195 1.825 1 98.94 98 GLU A O 1
ATOM 793 N N . GLU A 1 99 ? 7.84 -12.188 2.801 1 98.94 99 GLU A N 1
ATOM 794 C CA . GLU A 1 99 ? 9.211 -12.398 2.332 1 98.94 99 GLU A CA 1
ATOM 795 C C . GLU A 1 99 ? 9.383 -13.805 1.756 1 98.94 99 GLU A C 1
ATOM 797 O O . GLU A 1 99 ? 8.633 -14.719 2.098 1 98.94 99 GLU A O 1
ATOM 802 N N . GLY A 1 100 ? 10.312 -13.93 0.841 1 98.81 100 GLY A N 1
ATOM 803 C CA . GLY A 1 100 ? 10.57 -15.203 0.199 1 98.81 100 GLY A CA 1
ATOM 804 C C . GLY A 1 100 ? 11.648 -15.133 -0.867 1 98.81 100 GLY A C 1
ATOM 805 O O . GLY A 1 100 ? 12.672 -14.477 -0.676 1 98.81 100 GLY A O 1
ATOM 806 N N . TYR A 1 101 ? 11.359 -15.938 -1.932 1 98.75 101 TYR A N 1
ATOM 807 C CA . TYR A 1 101 ? 12.391 -16.062 -2.957 1 98.75 101 TYR A CA 1
ATOM 808 C C . TYR A 1 101 ? 11.773 -16.188 -4.34 1 98.75 101 TYR A C 1
ATOM 810 O O . TYR A 1 101 ? 10.602 -16.562 -4.473 1 98.75 101 TYR A O 1
ATOM 818 N N . VAL A 1 102 ? 12.586 -15.82 -5.289 1 98.75 102 VAL A N 1
ATOM 819 C CA . VAL A 1 102 ? 12.227 -15.992 -6.691 1 98.75 102 VAL A CA 1
ATOM 820 C C . VAL A 1 102 ? 13.297 -16.812 -7.402 1 98.75 102 VAL A C 1
ATOM 822 O O . VAL A 1 102 ? 14.492 -16.641 -7.152 1 98.75 102 VAL A O 1
ATOM 825 N N . LYS A 1 103 ? 12.852 -17.766 -8.125 1 96.06 103 LYS A N 1
ATOM 826 C CA . LYS A 1 103 ? 13.719 -18.594 -8.961 1 96.06 103 LYS A CA 1
ATOM 827 C C . LYS A 1 103 ? 12.93 -19.266 -10.086 1 96.06 103 LYS A C 1
ATOM 829 O O . LYS A 1 103 ? 11.812 -19.734 -9.875 1 96.06 103 LYS A O 1
ATOM 834 N N . ASP A 1 104 ? 13.477 -19.266 -11.344 1 95.56 104 ASP A N 1
ATOM 835 C CA . ASP A 1 104 ? 12.922 -20.016 -12.461 1 95.56 104 ASP A CA 1
ATOM 836 C C . ASP A 1 104 ? 11.453 -19.672 -12.688 1 95.56 104 ASP A C 1
ATOM 838 O O . ASP A 1 104 ? 10.594 -20.547 -12.742 1 95.56 104 ASP A O 1
ATOM 842 N N . ASN A 1 105 ? 11.125 -18.422 -12.719 1 97.88 105 ASN A N 1
ATOM 843 C CA . ASN A 1 105 ? 9.781 -17.906 -12.984 1 97.88 105 ASN A CA 1
ATOM 844 C C . ASN A 1 105 ? 8.789 -18.328 -11.906 1 97.88 105 ASN A C 1
ATOM 846 O O . ASN A 1 105 ? 7.652 -18.688 -12.211 1 97.88 105 ASN A O 1
ATOM 850 N N . ASN A 1 106 ? 9.297 -18.516 -10.75 1 98.69 106 ASN A N 1
ATOM 851 C CA . ASN A 1 106 ? 8.516 -18.875 -9.57 1 98.69 106 ASN A CA 1
ATOM 852 C C . ASN A 1 106 ? 8.828 -17.969 -8.391 1 98.69 106 ASN A C 1
ATOM 854 O O . ASN A 1 106 ? 9.977 -17.891 -7.941 1 98.69 106 ASN A O 1
ATOM 858 N N . LEU A 1 107 ? 7.855 -17.25 -7.906 1 98.94 107 LEU A N 1
ATOM 859 C CA . LEU A 1 107 ? 7.961 -16.359 -6.75 1 98.94 107 LEU A CA 1
ATOM 860 C C . LEU A 1 107 ? 7.129 -16.891 -5.586 1 98.94 107 LEU A C 1
ATOM 862 O O . LEU A 1 107 ? 5.91 -17.047 -5.707 1 98.94 107 LEU A O 1
ATOM 866 N N . VAL A 1 108 ? 7.766 -17.203 -4.484 1 98.94 108 VAL A N 1
ATOM 867 C CA . VAL A 1 108 ? 7.094 -17.719 -3.299 1 98.94 108 VAL A CA 1
ATOM 868 C C . VAL A 1 108 ? 7.289 -16.766 -2.127 1 98.94 108 VAL A C 1
ATOM 870 O O . VAL A 1 108 ? 8.406 -16.312 -1.861 1 98.94 108 VAL A O 1
ATOM 873 N N . LEU A 1 109 ? 6.203 -16.469 -1.449 1 98.94 109 LEU A N 1
ATOM 874 C CA . LEU A 1 109 ? 6.203 -15.5 -0.362 1 98.94 109 LEU A CA 1
ATOM 875 C C . LEU A 1 109 ? 5.449 -16.031 0.849 1 98.94 109 LEU A C 1
ATOM 877 O O . LEU A 1 109 ? 4.43 -16.719 0.699 1 98.94 109 LEU A O 1
ATOM 881 N N . SER A 1 110 ? 5.926 -15.688 1.984 1 98.94 110 SER A N 1
ATOM 882 C CA . SER A 1 110 ? 5.254 -15.992 3.242 1 98.94 110 SER A CA 1
ATOM 883 C C . SER A 1 110 ? 5.25 -14.789 4.176 1 98.94 110 SER A C 1
ATOM 885 O O . SER A 1 110 ? 6.156 -13.953 4.125 1 98.94 110 SER A O 1
ATOM 887 N N . THR A 1 111 ? 4.297 -14.781 5.051 1 98.81 111 THR A N 1
ATOM 888 C CA . THR A 1 111 ? 4.117 -13.664 5.977 1 98.81 111 THR A CA 1
ATOM 889 C C . THR A 1 111 ? 5.344 -13.5 6.867 1 98.81 111 THR A C 1
ATOM 891 O O . THR A 1 111 ? 5.805 -14.461 7.484 1 98.81 111 THR A O 1
ATOM 894 N N . ALA A 1 112 ? 5.883 -12.32 6.867 1 98.75 112 ALA A N 1
ATOM 895 C CA . ALA A 1 112 ? 6.883 -11.93 7.859 1 98.75 112 ALA A CA 1
ATOM 896 C C . ALA A 1 112 ? 6.258 -11.055 8.945 1 98.75 112 ALA A C 1
ATOM 898 O O . ALA A 1 112 ? 6.688 -11.094 10.102 1 98.75 112 ALA A O 1
ATOM 899 N N . CYS A 1 113 ? 5.262 -10.258 8.594 1 98.38 113 CYS A N 1
ATOM 900 C CA . CYS A 1 113 ? 4.574 -9.328 9.492 1 98.38 113 CYS A CA 1
ATOM 901 C C . CYS A 1 113 ? 3.182 -9 8.969 1 98.38 113 CYS A C 1
ATOM 903 O O . CYS A 1 113 ? 2.988 -8.828 7.766 1 98.38 113 CYS A O 1
ATOM 905 N N . ILE A 1 114 ? 2.238 -8.953 9.891 1 98.56 114 ILE A N 1
ATOM 906 C CA . ILE A 1 114 ? 0.883 -8.578 9.5 1 98.56 114 ILE A CA 1
ATOM 907 C C . ILE A 1 114 ? 0.323 -7.574 10.508 1 98.56 114 ILE A C 1
ATOM 909 O O . ILE A 1 114 ? 0.37 -7.809 11.719 1 98.56 114 ILE A O 1
ATOM 913 N N . GLY A 1 115 ? -0.053 -6.406 10.016 1 98.5 115 GLY A N 1
ATOM 914 C CA . GLY A 1 115 ? -0.874 -5.484 10.789 1 98.5 115 GLY A CA 1
ATOM 915 C C . GLY A 1 115 ? -2.348 -5.566 10.438 1 98.5 115 GLY A C 1
ATOM 916 O O . GLY A 1 115 ? -2.721 -5.465 9.266 1 98.5 115 GLY A O 1
ATOM 917 N N . ILE A 1 116 ? -3.152 -5.777 11.477 1 98.56 116 ILE A N 1
ATOM 918 C CA . ILE A 1 116 ? -4.602 -5.828 11.312 1 98.56 116 ILE A CA 1
ATOM 919 C C . ILE A 1 116 ? -5.242 -4.648 12.031 1 98.56 116 ILE A C 1
ATOM 921 O O . ILE A 1 116 ? -5.043 -4.465 13.234 1 98.56 116 ILE A O 1
ATOM 925 N N . MET A 1 117 ? -6.008 -3.908 11.227 1 98.56 117 MET A N 1
ATOM 926 C CA . MET A 1 117 ? -6.617 -2.742 11.859 1 98.56 117 MET A CA 1
ATOM 927 C C . MET A 1 117 ? -7.559 -3.162 12.984 1 98.56 117 MET A C 1
ATOM 929 O O . MET A 1 117 ? -8.156 -4.238 12.93 1 98.56 117 MET A O 1
ATOM 933 N N . LYS A 1 118 ? -7.723 -2.312 13.898 1 97.12 118 LYS A N 1
ATOM 934 C CA . LYS A 1 118 ? -8.422 -2.627 15.141 1 97.12 118 LYS A CA 1
ATOM 935 C C . LYS A 1 118 ? -9.883 -2.982 14.875 1 97.12 118 LYS A C 1
ATOM 937 O O . LYS A 1 118 ? -10.461 -3.814 15.578 1 97.12 118 LYS A O 1
ATOM 942 N N . PHE A 1 119 ? -10.508 -2.344 13.867 1 97.06 119 PHE A N 1
ATOM 943 C CA . PHE A 1 119 ? -11.93 -2.559 13.641 1 97.06 119 PHE A CA 1
ATOM 944 C C . PHE A 1 119 ? -12.164 -3.424 12.414 1 97.06 119 PHE A C 1
ATOM 946 O O . PHE A 1 119 ? -13.164 -3.264 11.711 1 97.06 119 PHE A O 1
ATOM 953 N N . ALA A 1 120 ? -11.172 -4.285 12.125 1 94.94 120 ALA A N 1
ATOM 954 C CA . ALA A 1 120 ? -11.328 -5.266 11.055 1 94.94 120 ALA A CA 1
ATOM 955 C C . ALA A 1 120 ? -12.367 -6.32 11.422 1 94.94 120 ALA A C 1
ATOM 957 O O . ALA A 1 120 ? -12.5 -6.691 12.586 1 94.94 120 ALA A O 1
ATOM 958 N N . GLN A 1 121 ? -13.023 -6.824 10.406 1 87.5 121 GLN A N 1
ATOM 959 C CA . GLN A 1 121 ? -14.047 -7.836 10.633 1 87.5 121 GLN A CA 1
ATOM 960 C C . GLN A 1 121 ? -13.43 -9.227 10.75 1 87.5 121 GLN A C 1
ATOM 962 O O . GLN A 1 121 ? -13.992 -10.109 11.406 1 87.5 121 GLN A O 1
ATOM 967 N N . GLN A 1 122 ? -12.359 -9.406 10.09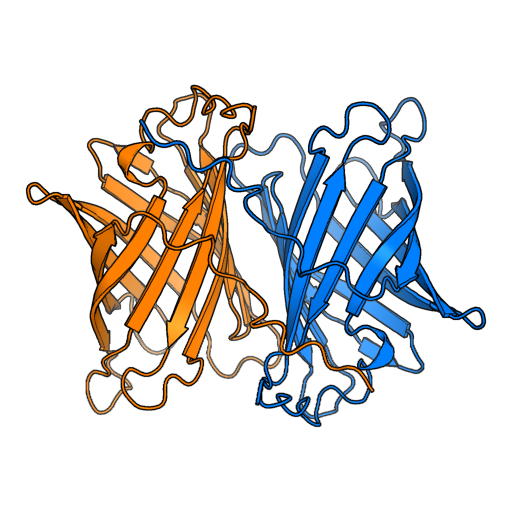4 1 83.06 122 GLN A N 1
ATOM 968 C CA . GLN A 1 122 ? -11.727 -10.727 10.094 1 83.06 122 GLN A CA 1
ATOM 969 C C . GLN A 1 122 ? -10.242 -10.617 10.438 1 83.06 122 GLN A C 1
ATOM 971 O O . GLN A 1 122 ? -9.617 -9.578 10.219 1 83.06 122 GLN A O 1
ATOM 976 N N . SER A 1 123 ? -9.797 -11.773 11.078 1 91.69 123 SER A N 1
ATOM 977 C CA . SER A 1 123 ? -8.383 -11.844 11.422 1 91.69 123 SER A CA 1
ATOM 978 C C . SER A 1 123 ? -7.641 -12.828 10.523 1 91.69 123 SER A C 1
ATOM 980 O O . SER A 1 123 ? -8.18 -13.883 10.172 1 91.69 123 SER A O 1
ATOM 982 N N . VAL A 1 124 ? -6.539 -12.438 10.055 1 97.75 124 VAL A N 1
ATOM 983 C CA . VAL A 1 124 ? -5.621 -13.266 9.273 1 97.75 124 VAL A CA 1
ATOM 984 C C . VAL A 1 124 ? -4.328 -13.477 10.055 1 97.75 124 VAL A C 1
ATOM 986 O O . VAL A 1 124 ? -3.736 -12.516 10.555 1 97.75 124 VAL A O 1
ATOM 989 N N . LEU A 1 125 ? -3.908 -14.734 10.195 1 98 125 LEU A N 1
ATOM 990 C CA . LEU A 1 125 ? -2.705 -15.039 10.961 1 98 125 LEU A CA 1
ATOM 991 C C . LEU A 1 125 ? -1.492 -15.164 10.047 1 98 125 LEU A C 1
ATOM 993 O O . LEU A 1 125 ? -0.38 -14.797 10.43 1 98 125 LEU A O 1
ATOM 997 N N . ALA A 1 126 ? -1.771 -15.711 8.906 1 98.69 126 ALA A N 1
ATOM 998 C CA . ALA A 1 126 ? -0.644 -15.93 8 1 98.69 126 ALA A CA 1
ATOM 999 C C . ALA A 1 126 ? -1.118 -16.047 6.555 1 98.69 126 ALA A C 1
ATOM 1001 O O . ALA A 1 126 ? -2.238 -16.5 6.297 1 98.69 126 ALA A O 1
ATOM 1002 N N . LEU A 1 127 ? -0.292 -15.602 5.723 1 98.81 127 LEU A N 1
ATOM 1003 C CA . LEU A 1 127 ? -0.447 -15.773 4.281 1 98.81 127 LEU A CA 1
ATOM 1004 C C . LEU A 1 127 ? 0.752 -16.5 3.688 1 98.81 127 LEU A C 1
ATOM 1006 O O . LEU A 1 127 ? 1.878 -16.344 4.168 1 98.81 127 LEU A O 1
ATOM 1010 N N . HIS A 1 128 ? 0.535 -17.297 2.725 1 98.94 128 HIS A N 1
ATOM 1011 C CA . HIS A 1 128 ? 1.522 -17.906 1.834 1 98.94 128 HIS A CA 1
ATOM 1012 C C . HIS A 1 128 ? 1.071 -17.828 0.379 1 98.94 128 HIS A C 1
ATOM 1014 O O . HIS A 1 128 ? -0.014 -18.297 0.035 1 98.94 128 HIS A O 1
ATOM 1020 N N . ARG A 1 129 ? 1.907 -17.156 -0.479 1 98.81 129 ARG A N 1
ATOM 1021 C CA . ARG A 1 129 ? 1.421 -17.047 -1.851 1 98.81 129 ARG A CA 1
ATOM 1022 C C . ARG A 1 129 ? 2.535 -17.328 -2.852 1 98.81 129 ARG A C 1
ATOM 1024 O O . ARG A 1 129 ? 3.719 -17.219 -2.52 1 98.81 129 ARG A O 1
ATOM 1031 N N . ARG A 1 130 ? 2.084 -17.734 -3.996 1 98.94 130 ARG A N 1
ATOM 1032 C CA . ARG A 1 130 ? 2.977 -18.094 -5.094 1 98.94 130 ARG A CA 1
ATOM 1033 C C . ARG A 1 130 ? 2.498 -17.5 -6.406 1 98.94 130 ARG A C 1
ATOM 1035 O O . ARG A 1 130 ? 1.31 -17.562 -6.73 1 98.94 130 ARG A O 1
ATOM 1042 N N . TYR A 1 131 ? 3.373 -16.844 -7.129 1 98.94 131 TYR A N 1
ATOM 1043 C CA . TYR A 1 131 ? 3.23 -16.5 -8.539 1 98.94 131 TYR A CA 1
ATOM 1044 C C . TYR A 1 131 ? 4.137 -17.359 -9.406 1 98.94 131 TYR A C 1
ATOM 1046 O O . TYR A 1 131 ? 5.328 -17.516 -9.117 1 98.94 131 TYR A O 1
ATOM 1054 N N . ARG A 1 132 ? 3.588 -17.828 -10.477 1 98.81 132 ARG A N 1
ATOM 1055 C CA . ARG A 1 132 ? 4.395 -18.641 -11.383 1 98.81 132 ARG A CA 1
ATOM 1056 C C . ARG A 1 132 ? 4.008 -18.391 -12.836 1 98.81 132 ARG A C 1
ATOM 1058 O O . ARG A 1 132 ? 2.826 -18.406 -13.18 1 98.81 132 ARG A O 1
ATOM 1065 N N . LEU A 1 133 ? 4.973 -18.125 -13.648 1 98.75 133 LEU A N 1
ATOM 1066 C CA . LEU A 1 133 ? 4.746 -18.094 -15.086 1 98.75 133 LEU A CA 1
ATOM 1067 C C . LEU A 1 133 ? 4.863 -19.484 -15.695 1 98.75 133 LEU A C 1
ATOM 1069 O O . LEU A 1 133 ? 5.934 -20.094 -15.656 1 98.75 133 LEU A O 1
ATOM 1073 N N . ASN A 1 134 ? 3.83 -19.953 -16.25 1 97.88 134 ASN A N 1
ATOM 1074 C CA . ASN A 1 134 ? 3.865 -21.312 -16.766 1 97.88 134 ASN A CA 1
ATOM 1075 C C . ASN A 1 134 ? 4.363 -21.359 -18.203 1 97.88 134 ASN A C 1
ATOM 1077 O O . ASN A 1 134 ? 4.691 -20.312 -18.781 1 97.88 134 ASN A O 1
ATOM 1081 N N . GLU A 1 135 ? 4.438 -22.5 -18.781 1 96.69 135 GLU A N 1
ATOM 1082 C CA . GLU A 1 135 ? 5.02 -22.703 -20.094 1 96.69 135 GLU A CA 1
ATOM 1083 C C . GLU A 1 135 ? 4.156 -22.078 -21.188 1 96.69 135 GLU A C 1
ATOM 1085 O O . GLU A 1 135 ? 4.633 -21.812 -22.281 1 96.69 135 GLU A O 1
ATOM 1090 N N . GLU A 1 136 ? 2.926 -21.828 -20.938 1 97 136 GLU A N 1
ATOM 1091 C CA . GLU A 1 136 ? 1.995 -21.25 -21.891 1 97 136 GLU A CA 1
ATOM 1092 C C . GLU A 1 136 ? 2.039 -19.719 -21.859 1 97 136 GLU A C 1
ATOM 1094 O O . GLU A 1 136 ? 1.317 -19.047 -22.609 1 97 136 GLU A O 1
ATOM 1099 N N . GLY A 1 137 ? 2.828 -19.203 -21.016 1 96.81 137 GLY A N 1
ATOM 1100 C CA . GLY A 1 137 ? 2.936 -17.75 -20.906 1 96.81 137 GLY A CA 1
ATOM 1101 C C . GLY A 1 137 ? 1.863 -17.141 -20.016 1 96.81 137 GLY A C 1
ATOM 1102 O O . GLY A 1 137 ? 1.61 -15.93 -20.094 1 96.81 137 GLY A O 1
ATOM 1103 N N . LYS A 1 138 ? 1.229 -17.984 -19.266 1 98.31 138 LYS A N 1
ATOM 1104 C CA . LYS A 1 138 ? 0.222 -17.5 -18.312 1 98.31 138 LYS A CA 1
ATOM 1105 C C . LYS A 1 138 ? 0.792 -17.406 -16.906 1 98.31 138 LYS A C 1
ATOM 1107 O O . LYS A 1 138 ? 1.636 -18.203 -16.516 1 98.31 138 LYS A O 1
ATOM 1112 N N . LEU A 1 139 ? 0.294 -16.406 -16.172 1 98.81 139 LEU A N 1
ATOM 1113 C CA . LEU A 1 139 ? 0.669 -16.234 -14.773 1 98.81 139 LEU A CA 1
ATOM 1114 C C . LEU A 1 139 ? -0.293 -16.984 -13.859 1 98.81 139 LEU A C 1
ATOM 1116 O O . LEU A 1 139 ? -1.505 -16.766 -13.906 1 98.81 139 LEU A O 1
ATOM 1120 N N . GLU A 1 140 ? 0.245 -17.859 -13.102 1 98.88 140 GLU A N 1
ATOM 1121 C CA . GLU A 1 140 ? -0.531 -18.594 -12.109 1 98.88 140 GLU A CA 1
ATOM 1122 C C . GLU A 1 140 ? -0.346 -17.984 -10.719 1 98.88 140 GLU A C 1
ATOM 1124 O O . GLU A 1 140 ? 0.763 -17.609 -10.344 1 98.88 140 GLU A O 1
ATOM 1129 N N . TYR A 1 141 ? -1.426 -17.969 -10.023 1 98.88 141 TYR A N 1
ATOM 1130 C CA . TYR A 1 141 ? -1.414 -17.422 -8.672 1 98.88 141 TYR A CA 1
ATOM 1131 C C . TYR A 1 141 ? -2.135 -18.344 -7.695 1 98.88 141 TYR A C 1
ATOM 1133 O O . TYR A 1 141 ? -3.213 -18.859 -8 1 98.88 141 TYR A O 1
ATOM 1141 N N . CYS A 1 142 ? -1.547 -18.578 -6.547 1 98.88 142 CYS A N 1
ATOM 1142 C CA . CYS A 1 142 ? -2.154 -19.297 -5.434 1 98.88 142 CYS A CA 1
ATOM 1143 C C . CYS A 1 142 ? -1.896 -18.578 -4.113 1 98.88 142 CYS A C 1
ATOM 1145 O O . CYS A 1 142 ? -0.756 -18.234 -3.805 1 98.88 142 CYS A O 1
ATOM 1147 N N . LEU A 1 143 ? -2.93 -18.344 -3.354 1 98.88 143 LEU A N 1
ATOM 1148 C CA . LEU A 1 143 ? -2.828 -17.766 -2.021 1 98.88 143 LEU A CA 1
ATOM 1149 C C . LEU A 1 143 ? -3.42 -18.703 -0.97 1 98.88 143 LEU A C 1
ATOM 1151 O O . LEU A 1 143 ? -4.57 -19.125 -1.086 1 98.88 143 LEU A O 1
ATOM 1155 N N . MET A 1 144 ? -2.596 -19.047 -0.023 1 98.88 144 MET A N 1
ATOM 1156 C CA . MET A 1 144 ? -3.057 -19.734 1.183 1 98.88 144 MET A CA 1
ATOM 1157 C C . MET A 1 144 ? -3.207 -18.75 2.34 1 98.88 144 MET A C 1
ATOM 1159 O O . MET A 1 144 ? -2.439 -17.797 2.451 1 98.88 144 MET A O 1
ATOM 1163 N N . MET A 1 145 ? -4.188 -19.016 3.174 1 98.75 145 MET A N 1
ATOM 1164 C CA . MET A 1 145 ? -4.496 -18.125 4.289 1 98.75 145 MET A CA 1
ATOM 1165 C C . MET A 1 145 ? -4.777 -18.922 5.559 1 98.75 145 MET A C 1
ATOM 1167 O O . MET A 1 145 ? -5.367 -20 5.5 1 98.75 145 MET A O 1
ATOM 1171 N N . GLU A 1 146 ? -4.281 -18.406 6.625 1 98.69 146 GLU A N 1
ATOM 1172 C CA . GLU A 1 146 ? -4.551 -18.953 7.953 1 98.69 146 GLU A CA 1
ATOM 1173 C C . GLU A 1 146 ? -5.344 -17.953 8.797 1 98.69 146 GLU A C 1
ATOM 1175 O O . GLU A 1 146 ? -5.051 -16.75 8.797 1 98.69 146 GLU A O 1
ATOM 1180 N N . THR A 1 147 ? -6.367 -18.422 9.43 1 97.56 147 THR A N 1
ATOM 1181 C CA . THR A 1 147 ? -7.117 -17.656 10.422 1 97.56 147 THR A CA 1
ATOM 1182 C C . THR A 1 147 ? -7.105 -18.375 11.773 1 97.56 147 THR A C 1
ATOM 1184 O O . THR A 1 147 ? -6.633 -19.5 11.883 1 97.56 147 THR A O 1
ATOM 1187 N N . PRO A 1 148 ? -7.551 -17.703 12.867 1 96.12 148 PRO A N 1
ATOM 1188 C CA . PRO A 1 148 ? -7.629 -18.391 14.156 1 96.12 148 PRO A CA 1
ATOM 1189 C C . PRO A 1 148 ? -8.461 -19.672 14.086 1 96.12 148 PRO A C 1
ATOM 1191 O O . PRO A 1 148 ? -8.195 -20.625 14.812 1 96.12 148 PRO A O 1
ATOM 1194 N N . GLN A 1 149 ? -9.375 -19.75 13.141 1 95.5 149 GLN A N 1
ATOM 1195 C CA . GLN A 1 149 ? -10.32 -20.859 13.078 1 95.5 149 GLN A CA 1
ATOM 1196 C C . GLN A 1 149 ? -9.891 -21.891 12.039 1 95.5 149 GLN A C 1
ATOM 1198 O O . GLN A 1 149 ? -10.383 -23.016 12.039 1 95.5 149 GLN A O 1
ATOM 1203 N N . THR A 1 150 ? -9.086 -21.453 11.148 1 97.5 150 THR A N 1
ATOM 1204 C CA . THR A 1 150 ? -8.766 -22.297 10.008 1 97.5 150 THR A CA 1
ATOM 1205 C C . THR A 1 150 ? -7.258 -22.359 9.781 1 97.5 150 THR A C 1
ATOM 1207 O O . THR A 1 150 ? -6.625 -21.328 9.523 1 97.5 150 THR A O 1
ATOM 1210 N N . PRO A 1 151 ? -6.602 -23.578 9.875 1 98.19 151 PRO A N 1
ATOM 1211 C CA . PRO A 1 151 ? -5.176 -23.656 9.555 1 98.19 151 PRO A CA 1
ATOM 1212 C C . PRO A 1 151 ? -4.859 -23.172 8.141 1 98.19 151 PRO A C 1
ATOM 1214 O O . PRO A 1 151 ? -5.773 -22.891 7.363 1 98.19 151 PRO A O 1
ATOM 1217 N N . LEU A 1 152 ? -3.621 -23 7.93 1 98.69 152 LEU A N 1
ATOM 1218 C CA . LEU A 1 152 ? -3.203 -22.547 6.609 1 98.69 152 LEU A CA 1
ATOM 1219 C C . LEU A 1 152 ? -3.857 -23.375 5.512 1 98.69 152 LEU A C 1
ATOM 1221 O O . LEU A 1 152 ? -3.588 -24.562 5.387 1 98.69 152 LEU A O 1
ATOM 1225 N N . THR A 1 153 ? -4.762 -22.719 4.691 1 98.69 153 THR A N 1
ATOM 1226 C CA . THR A 1 153 ? -5.613 -23.375 3.709 1 98.69 153 THR A CA 1
ATOM 1227 C C . THR A 1 153 ? -5.695 -22.562 2.426 1 98.69 153 THR A C 1
ATOM 1229 O O . THR A 1 153 ? -5.707 -21.328 2.475 1 98.69 153 THR A O 1
ATOM 1232 N N . LYS A 1 154 ? -5.738 -23.312 1.324 1 98.62 154 LYS A N 1
ATOM 1233 C CA . LYS A 1 154 ? -5.863 -22.641 0.04 1 98.62 154 LYS A CA 1
ATOM 1234 C C . LYS A 1 154 ? -7.074 -21.703 0.026 1 98.62 154 LYS A C 1
ATOM 1236 O O . LYS A 1 154 ? -8.172 -22.109 0.431 1 98.62 154 LYS A O 1
ATOM 1241 N N . HIS A 1 155 ? -6.934 -20.484 -0.474 1 98.56 155 HIS A N 1
ATOM 1242 C CA . HIS A 1 155 ? -7.957 -19.453 -0.39 1 98.56 155 HIS A CA 1
ATOM 1243 C C . HIS A 1 155 ? -8.242 -18.844 -1.76 1 98.56 155 HIS A C 1
ATOM 1245 O O . HIS A 1 155 ? -9.398 -18.625 -2.119 1 98.56 155 HIS A O 1
ATOM 1251 N N . VAL A 1 156 ? -7.242 -18.516 -2.551 1 98.75 156 VAL A N 1
ATOM 1252 C CA . VAL A 1 156 ? -7.402 -17.906 -3.865 1 98.75 156 VAL A CA 1
ATOM 1253 C C . VAL A 1 156 ? -6.547 -18.641 -4.891 1 98.75 156 VAL A C 1
ATOM 1255 O O . VAL A 1 156 ? -5.379 -18.953 -4.633 1 98.75 156 VAL A O 1
ATOM 1258 N N . VAL A 1 157 ? -7.102 -18.953 -6.02 1 98.81 157 VAL A N 1
ATOM 1259 C CA . VAL A 1 157 ? -6.375 -19.422 -7.195 1 98.81 157 VAL A CA 1
ATOM 1260 C C . VAL A 1 157 ? -6.773 -18.594 -8.414 1 98.81 157 VAL A C 1
ATOM 1262 O O . VAL A 1 157 ? -7.949 -18.281 -8.609 1 98.81 157 VAL A O 1
ATOM 1265 N N . ALA A 1 158 ? -5.797 -18.25 -9.195 1 98.88 158 ALA A N 1
ATOM 1266 C CA . ALA A 1 158 ? -6.09 -17.469 -10.391 1 98.88 158 ALA A CA 1
ATOM 1267 C C . ALA A 1 158 ? -5.055 -17.734 -11.484 1 98.88 158 ALA A C 1
ATOM 1269 O O . ALA A 1 158 ? -3.941 -18.188 -11.195 1 98.88 158 ALA A O 1
ATOM 1270 N N . GLU A 1 159 ? -5.469 -17.531 -12.695 1 98.81 159 GLU A N 1
ATOM 1271 C CA . GLU A 1 159 ? -4.633 -17.516 -13.891 1 98.81 159 GLU A CA 1
ATOM 1272 C C . GLU A 1 159 ? -4.82 -16.219 -14.68 1 98.81 159 GLU A C 1
ATOM 1274 O O . GLU A 1 159 ? -5.949 -15.742 -14.852 1 98.81 159 GLU A O 1
ATOM 1279 N N . TYR A 1 160 ? -3.717 -15.695 -15.156 1 98.69 160 TYR A N 1
ATOM 1280 C CA . TYR A 1 160 ? -3.766 -14.414 -15.844 1 98.69 160 TYR A CA 1
ATOM 1281 C C . TYR A 1 160 ? -3.094 -14.5 -17.203 1 98.69 160 TYR A C 1
ATOM 1283 O O . TYR A 1 160 ? -2.219 -15.344 -17.422 1 98.69 160 TYR A O 1
ATOM 1291 N N . GLU A 1 161 ? -3.467 -13.562 -18.078 1 98.25 161 GLU A N 1
ATOM 1292 C CA . GLU A 1 161 ? -2.768 -13.273 -19.312 1 98.25 161 GLU A CA 1
ATOM 1293 C C . GLU A 1 161 ? -2.258 -11.836 -19.344 1 98.25 161 GLU A C 1
ATOM 1295 O O . GLU A 1 161 ? -2.918 -10.93 -18.828 1 98.25 161 GLU A O 1
ATOM 1300 N N . LYS A 1 162 ? -1.123 -11.719 -19.938 1 96.69 162 LYS A N 1
ATOM 1301 C CA . LYS A 1 162 ? -0.549 -10.383 -20.047 1 96.69 162 LYS A CA 1
ATOM 1302 C C . LYS A 1 162 ? -1.309 -9.555 -21.078 1 96.69 162 LYS A C 1
ATOM 1304 O O . LYS A 1 162 ? -1.647 -10.047 -22.156 1 96.69 162 LYS A O 1
ATOM 1309 N N . VAL A 1 163 ? -1.693 -8.352 -20.719 1 92.69 163 VAL A N 1
ATOM 1310 C CA . VAL A 1 163 ? -2.445 -7.527 -21.656 1 92.69 163 VAL A CA 1
ATOM 1311 C C . VAL A 1 163 ? -1.571 -6.371 -22.141 1 92.69 163 VAL A C 1
ATOM 1313 O O . VAL A 1 163 ? -0.776 -5.82 -21.375 1 92.69 163 VAL A O 1
ATOM 1316 N N . GLU A 1 164 ? -1.558 -6.219 -23.516 1 76.5 164 GLU A N 1
ATOM 1317 C CA . GLU A 1 164 ? -0.815 -5.145 -24.172 1 76.5 164 GLU A CA 1
ATOM 1318 C C . GLU A 1 164 ? -1.682 -3.898 -24.328 1 76.5 164 GLU A C 1
ATOM 1320 O O . GLU A 1 164 ? -2.895 -4.004 -24.531 1 76.5 164 GLU A O 1
ATOM 1325 N N . GLY A 1 165 ? -1.312 -2.629 -23.984 1 60.38 165 GLY A N 1
ATOM 1326 C CA . GLY A 1 165 ? -1.996 -1.417 -24.406 1 60.38 165 GLY A CA 1
ATOM 1327 C C . GLY A 1 165 ? -2.916 -0.853 -23.344 1 60.38 165 GLY A C 1
ATOM 1328 O O . GLY A 1 165 ? -3.461 0.243 -23.5 1 60.38 165 GLY A O 1
ATOM 1329 N N . GLU A 1 166 ? -3.293 -1.822 -22.422 1 52.97 166 GLU A N 1
ATOM 1330 C CA . GLU A 1 166 ? -4.223 -1.228 -21.453 1 52.97 166 GLU A CA 1
ATOM 1331 C C . GLU A 1 166 ? -3.492 -0.322 -20.469 1 52.97 166 GLU A C 1
ATOM 1333 O O . GLU A 1 166 ? -2.348 -0.595 -20.094 1 52.97 166 GLU A O 1
ATOM 1338 N N . GLY A 1 167 ? -3.504 0.905 -20.672 1 52.47 167 GLY A N 1
ATOM 1339 C CA . GLY A 1 167 ? -2.926 1.88 -19.766 1 52.47 167 GLY A CA 1
ATOM 1340 C C . GLY A 1 167 ? -2.918 1.417 -18.328 1 52.47 167 GLY A C 1
ATOM 1341 O O . GLY A 1 167 ? -3.479 0.368 -18 1 52.47 167 GLY A O 1
ATOM 1342 N N . PRO A 1 168 ? -2.027 1.821 -17.562 1 52.34 168 PRO A N 1
ATOM 1343 C CA . PRO A 1 168 ? -1.987 1.496 -16.125 1 52.34 168 PRO A CA 1
ATOM 1344 C C . PRO A 1 168 ? -3.367 1.528 -15.477 1 52.34 168 PRO A C 1
ATOM 1346 O O . PRO A 1 168 ? -4.285 2.164 -16 1 52.34 168 PRO A O 1
ATOM 1349 N N . ILE A 1 169 ? -3.57 0.51 -14.578 1 55.12 169 ILE A N 1
ATOM 1350 C CA . ILE A 1 169 ? -4.781 0.595 -13.773 1 55.12 169 ILE A CA 1
ATOM 1351 C C . ILE A 1 169 ? -4.973 2.027 -13.273 1 55.12 169 ILE A C 1
ATOM 1353 O O . ILE A 1 169 ? -4.066 2.609 -12.672 1 55.12 169 ILE A O 1
ATOM 1357 N N . MET A 1 170 ? -5.828 2.705 -13.977 1 46.34 170 MET A N 1
ATOM 1358 C CA . MET A 1 170 ? -6.129 4.031 -13.445 1 46.34 170 MET A CA 1
ATOM 1359 C C . MET A 1 170 ? -6.785 3.934 -12.07 1 46.34 170 MET A C 1
ATOM 1361 O O . MET A 1 170 ? -7.727 3.16 -11.883 1 46.34 170 MET A O 1
ATOM 1365 N N . GLU A 1 171 ? -5.902 4.043 -11.102 1 46.25 171 GLU A N 1
ATOM 1366 C CA . GLU A 1 171 ? -6.5 3.918 -9.773 1 46.25 171 GLU A CA 1
ATOM 1367 C C . GLU A 1 171 ? -7.914 4.496 -9.75 1 46.25 171 GLU A C 1
ATOM 1369 O O . GLU A 1 171 ? -8.789 3.977 -9.062 1 46.25 171 GLU A O 1
ATOM 1374 N N . HIS A 1 172 ? -7.988 5.922 -9.961 1 39.59 172 HIS A N 1
ATOM 1375 C CA . HIS A 1 172 ? -9.281 6.586 -9.82 1 39.59 172 HIS A CA 1
ATOM 1376 C C . HIS A 1 172 ? -10.047 6.59 -11.133 1 39.59 172 HIS A C 1
ATOM 1378 O O . HIS A 1 172 ? -9.555 7.082 -12.148 1 39.59 172 HIS A O 1
ATOM 1384 N N . ASP A 1 173 ? -10.547 5.504 -11.492 1 37.25 173 ASP A N 1
ATOM 1385 C CA . ASP A 1 173 ? -11.594 5.875 -12.438 1 37.25 173 ASP A CA 1
ATOM 1386 C C . ASP A 1 173 ? -12.156 7.258 -12.125 1 37.25 173 ASP A C 1
ATOM 1388 O O . ASP A 1 173 ? -12.977 7.406 -11.211 1 37.25 173 ASP A O 1
ATOM 1392 N N . ARG A 1 174 ? -11.336 8.273 -12.336 1 30.58 174 ARG A N 1
ATOM 1393 C CA . ARG A 1 174 ? -11.531 9.68 -12.023 1 30.58 174 ARG A CA 1
ATOM 1394 C C . ARG A 1 174 ? -12.828 10.203 -12.633 1 30.58 174 ARG A C 1
ATOM 1396 O O . ARG A 1 174 ? -12.875 10.523 -13.82 1 30.58 174 ARG A O 1
ATOM 1403 N N . LYS A 1 175 ? -13.922 9.727 -12.398 1 30.86 175 LYS A N 1
ATOM 1404 C CA . LYS A 1 175 ? -15.016 10.656 -12.664 1 30.86 175 LYS A CA 1
ATOM 1405 C C . LYS A 1 175 ? -14.828 11.953 -11.875 1 30.86 175 LYS A C 1
ATOM 1407 O O . LYS A 1 175 ? -14.734 11.93 -10.648 1 30.86 175 LYS A O 1
ATOM 1412 N N . THR A 1 176 ? -13.742 12.836 -12.367 1 26.61 176 THR A N 1
ATOM 1413 C CA . THR A 1 176 ? -13.602 14.188 -11.852 1 26.61 176 THR A CA 1
ATOM 1414 C C . THR A 1 176 ? -14.961 14.75 -11.43 1 26.61 176 THR A C 1
ATOM 1416 O O . THR A 1 176 ? -15.891 14.82 -12.234 1 26.61 176 THR A O 1
ATOM 1419 N N . PHE A 1 177 ? -15.156 14.719 -10.18 1 23.39 177 PHE A N 1
ATOM 1420 C CA . PHE A 1 177 ? -16.344 15.344 -9.617 1 23.39 177 PHE A CA 1
ATOM 1421 C C . PHE A 1 177 ? -16.25 16.859 -9.703 1 23.39 177 PHE A C 1
ATOM 1423 O O . PHE A 1 177 ? -15.289 17.453 -9.203 1 23.39 177 PHE A O 1
ATOM 1430 N N . ILE A 1 178 ? -16.266 17.422 -10.922 1 25.78 178 ILE A N 1
ATOM 1431 C CA . ILE A 1 178 ? -16.453 18.859 -10.914 1 25.78 178 ILE A CA 1
ATOM 1432 C C . ILE A 1 178 ? -17.797 19.188 -10.266 1 25.78 178 ILE A C 1
ATOM 1434 O O . ILE A 1 178 ? -18.828 18.641 -10.641 1 25.78 178 ILE A O 1
ATOM 1438 N N . ASN A 1 179 ? -17.688 19.719 -9.023 1 21.3 179 ASN A N 1
ATOM 1439 C CA . ASN A 1 179 ? -18.891 20.469 -8.672 1 21.3 179 ASN A CA 1
ATOM 1440 C C . ASN A 1 179 ? -19.297 21.453 -9.773 1 21.3 179 ASN A C 1
ATOM 1442 O O . ASN A 1 179 ? -18.422 22.062 -10.398 1 21.3 179 ASN A O 1
ATOM 1446 N N . MET B 1 1 ? -22.297 9.273 -19.016 1 26.17 1 MET B N 1
ATOM 1447 C CA . MET B 1 1 ? -22.25 10.195 -17.875 1 26.17 1 MET B CA 1
ATOM 1448 C C . MET B 1 1 ? -21.328 9.672 -16.781 1 26.17 1 MET B C 1
ATOM 1450 O O . MET B 1 1 ? -21.469 8.523 -16.344 1 26.17 1 MET B O 1
ATOM 1454 N N . SER B 1 2 ? -20.094 10.062 -16.672 1 38.06 2 SER B N 1
ATOM 1455 C CA . SER B 1 2 ? -19.141 9.523 -15.695 1 38.06 2 SER B CA 1
ATOM 1456 C C . SER B 1 2 ? -19.781 9.406 -14.312 1 38.06 2 SER B C 1
ATOM 1458 O O . SER B 1 2 ? -20.266 10.391 -13.766 1 38.06 2 SER B O 1
ATOM 1460 N N . GLN B 1 3 ? -20.609 8.531 -14.016 1 44.53 3 GLN B N 1
ATOM 1461 C CA . GLN B 1 3 ? -21.469 8.445 -12.836 1 44.53 3 GLN B CA 1
ATOM 1462 C C . GLN B 1 3 ? -20.688 8.727 -11.562 1 44.53 3 GLN B C 1
ATOM 1464 O O . GLN B 1 3 ? -19.656 8.109 -11.312 1 44.53 3 GLN B O 1
ATOM 1469 N N . ARG B 1 4 ? -20.766 10.047 -10.992 1 55.44 4 ARG B N 1
ATOM 1470 C CA . ARG B 1 4 ? -20.25 10.555 -9.727 1 55.44 4 ARG B CA 1
ATOM 1471 C C . ARG B 1 4 ? -20.484 9.547 -8.602 1 55.44 4 ARG B C 1
ATOM 1473 O O . ARG B 1 4 ? -21.609 9.125 -8.352 1 55.44 4 ARG B O 1
ATOM 1480 N N . VAL B 1 5 ? -19.406 8.75 -8.242 1 69 5 VAL B N 1
ATOM 1481 C CA . VAL B 1 5 ? -19.547 7.809 -7.137 1 69 5 VAL B CA 1
ATOM 1482 C C . VAL B 1 5 ? -19.797 8.57 -5.84 1 69 5 VAL B C 1
ATOM 1484 O O . VAL B 1 5 ? -19.078 9.531 -5.527 1 69 5 VAL B O 1
ATOM 1487 N N . LYS B 1 6 ? -20.906 8.391 -5.234 1 87.62 6 LYS B N 1
ATOM 1488 C CA . LYS B 1 6 ? -21.234 8.992 -3.945 1 87.62 6 LYS B CA 1
ATOM 1489 C C . LYS B 1 6 ? -20.234 8.578 -2.873 1 87.62 6 LYS B C 1
ATOM 1491 O O . LYS B 1 6 ? -19.891 7.402 -2.75 1 87.62 6 LYS B O 1
ATOM 1496 N N . VAL B 1 7 ? -19.672 9.656 -2.207 1 93.19 7 VAL B N 1
ATOM 1497 C CA . VAL B 1 7 ? -18.766 9.391 -1.105 1 93.19 7 VAL B CA 1
ATOM 1498 C C . VAL B 1 7 ? -19.5 8.688 0.03 1 93.19 7 VAL B C 1
ATOM 1500 O O . VAL B 1 7 ? -20.609 9.086 0.397 1 93.19 7 VAL B O 1
ATOM 1503 N N . HIS B 1 8 ? -18.953 7.621 0.526 1 95.62 8 HIS B N 1
ATOM 1504 C CA . HIS B 1 8 ? -19.562 6.875 1.627 1 95.62 8 HIS B CA 1
ATOM 1505 C C . HIS B 1 8 ? -19.766 7.77 2.846 1 95.62 8 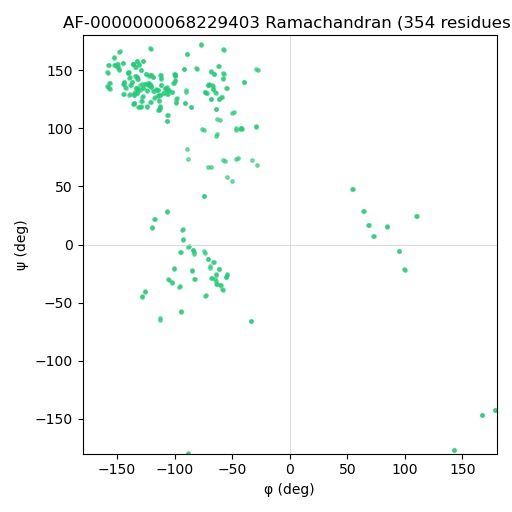HIS B C 1
ATOM 1507 O O . HIS B 1 8 ? -18.891 8.57 3.191 1 95.62 8 HIS B O 1
ATOM 1513 N N . GLU B 1 9 ? -20.781 7.641 3.561 1 96.31 9 GLU B N 1
ATOM 1514 C CA . GLU B 1 9 ? -21.188 8.523 4.648 1 96.31 9 GLU B CA 1
ATOM 1515 C C . GLU B 1 9 ? -20.188 8.5 5.793 1 96.31 9 GLU B C 1
ATOM 1517 O O . GLU B 1 9 ? -20 9.5 6.488 1 96.31 9 GLU B O 1
ATOM 1522 N N . VAL B 1 10 ? -19.516 7.402 5.996 1 97.25 10 VAL B N 1
ATOM 1523 C CA . VAL B 1 10 ? -18.594 7.246 7.117 1 97.25 10 VAL B CA 1
ATOM 1524 C C . VAL B 1 10 ? -17.406 8.188 6.949 1 97.25 10 VAL B C 1
ATOM 1526 O O . VAL B 1 10 ? -16.672 8.438 7.902 1 97.25 10 VAL B O 1
ATOM 1529 N N . LEU B 1 11 ? -17.25 8.719 5.711 1 97.81 11 LEU B N 1
ATOM 1530 C CA . LEU B 1 11 ? -16.078 9.523 5.391 1 97.81 11 LEU B CA 1
ATOM 1531 C C . LEU B 1 11 ? -16.359 11.008 5.613 1 97.81 11 LEU B C 1
ATOM 1533 O O . LEU B 1 11 ? -15.57 11.867 5.207 1 97.81 11 LEU B O 1
ATOM 1537 N N . SER B 1 12 ? -17.422 11.359 6.262 1 97.56 12 SER B N 1
ATOM 1538 C CA . SER B 1 12 ? -17.859 12.742 6.406 1 97.56 12 SER B CA 1
ATOM 1539 C C . SER B 1 12 ? -16.797 13.594 7.086 1 97.56 12 SER B C 1
ATOM 1541 O O . SER B 1 12 ? -16.578 14.75 6.711 1 97.56 12 SER B O 1
ATOM 1543 N N . ASN B 1 13 ? -16.125 13.016 8.055 1 98.06 13 ASN B N 1
ATOM 1544 C CA . ASN B 1 13 ? -15.164 13.797 8.836 1 98.06 13 ASN B CA 1
ATOM 1545 C C . ASN B 1 13 ? -13.812 13.875 8.141 1 98.06 13 ASN B C 1
ATOM 1547 O O . ASN B 1 13 ? -12.914 14.586 8.602 1 98.06 13 ASN B O 1
ATOM 1551 N N . VAL B 1 14 ? -13.641 13.148 6.984 1 98.31 14 VAL B N 1
ATOM 1552 C CA . VAL B 1 14 ? -12.359 13.234 6.289 1 98.31 14 VAL B CA 1
ATOM 1553 C C . VAL B 1 14 ? -12.57 13.773 4.879 1 98.31 14 VAL B C 1
ATOM 1555 O O . VAL B 1 14 ? -11.672 13.703 4.039 1 98.31 14 VAL B O 1
ATOM 1558 N N . MET B 1 15 ? -13.688 14.336 4.605 1 96.62 15 MET B N 1
ATOM 1559 C CA . MET B 1 15 ? -14 14.852 3.273 1 96.62 15 MET B CA 1
ATOM 1560 C C . MET B 1 15 ? -13.008 15.93 2.861 1 96.62 15 MET B C 1
ATOM 1562 O O . MET B 1 15 ? -12.672 16.062 1.682 1 96.62 15 MET B O 1
ATOM 1566 N N . TRP B 1 16 ? -12.562 16.703 3.816 1 97.12 16 TRP B N 1
ATOM 1567 C CA . TRP B 1 16 ? -11.625 17.797 3.564 1 97.12 16 TRP B CA 1
ATOM 1568 C C . TRP B 1 16 ? -10.312 17.266 2.988 1 97.12 16 TRP B C 1
ATOM 1570 O O . TRP B 1 16 ? -9.57 18.016 2.338 1 97.12 16 TRP B O 1
ATOM 1580 N N . LEU B 1 17 ? -10.016 16.016 3.178 1 97.69 17 LEU B N 1
ATOM 1581 C CA . LEU B 1 17 ? -8.766 15.398 2.76 1 97.69 17 LEU B CA 1
ATOM 1582 C C . LEU B 1 17 ? -8.844 14.945 1.306 1 97.69 17 LEU B C 1
ATOM 1584 O O . LEU B 1 17 ? -7.816 14.766 0.649 1 97.69 17 LEU B O 1
ATOM 1588 N N . ILE B 1 18 ? -10.031 14.727 0.759 1 96 18 ILE B N 1
ATOM 1589 C CA . ILE B 1 18 ? -10.242 14.109 -0.544 1 96 18 ILE B CA 1
ATOM 1590 C C . ILE B 1 18 ? -9.75 15.047 -1.647 1 96 18 ILE B C 1
ATOM 1592 O O . ILE B 1 18 ? -10.141 16.219 -1.699 1 96 18 ILE B O 1
ATOM 1596 N N . GLY B 1 19 ? -8.898 14.578 -2.471 1 95.5 19 GLY B N 1
ATOM 1597 C CA . GLY B 1 19 ? -8.383 15.336 -3.602 1 95.5 19 GLY B CA 1
ATOM 1598 C C . GLY B 1 19 ? -6.918 15.07 -3.883 1 95.5 19 GLY B C 1
ATOM 1599 O O . GLY B 1 19 ? -6.344 14.117 -3.352 1 95.5 19 GLY B O 1
ATOM 1600 N N . THR B 1 20 ? -6.398 15.75 -4.812 1 97 20 THR B N 1
ATOM 1601 C CA . THR B 1 20 ? -4.977 15.742 -5.148 1 97 20 THR B CA 1
ATOM 1602 C C . THR B 1 20 ? -4.289 16.984 -4.602 1 97 20 THR B C 1
ATOM 1604 O O . THR B 1 20 ? -4.789 18.109 -4.758 1 97 20 THR B O 1
ATOM 1607 N N . TRP B 1 21 ? -3.203 16.797 -3.961 1 98.06 21 TRP B N 1
ATOM 1608 C CA . TRP B 1 21 ? -2.465 17.844 -3.271 1 98.06 21 TRP B CA 1
ATOM 1609 C C . TRP B 1 21 ? -1.033 17.938 -3.789 1 98.06 21 TRP B C 1
ATOM 1611 O O . TRP B 1 21 ? -0.384 16.922 -4.02 1 98.06 21 TRP B O 1
ATOM 1621 N N . LYS B 1 22 ? -0.571 19.125 -3.945 1 98 22 LYS B N 1
ATOM 1622 C CA . LYS B 1 22 ? 0.819 19.375 -4.32 1 98 22 LYS B CA 1
ATOM 1623 C C . LYS B 1 22 ? 1.535 20.219 -3.273 1 98 22 LYS B C 1
ATOM 1625 O O . LYS B 1 22 ? 0.994 21.219 -2.805 1 98 22 LYS B O 1
ATOM 1630 N N . SER B 1 23 ? 2.729 19.781 -3.018 1 98.5 23 SER B N 1
ATOM 1631 C CA . SER B 1 23 ? 3.469 20.516 -1.99 1 98.5 23 SER B CA 1
ATOM 1632 C C . SER B 1 23 ? 3.867 21.906 -2.471 1 98.5 23 SER B C 1
ATOM 1634 O O . SER B 1 23 ? 4.23 22.078 -3.635 1 98.5 23 SER B O 1
ATOM 1636 N N . VAL B 1 24 ? 3.727 22.891 -1.619 1 98 24 VAL B N 1
ATOM 1637 C CA . VAL B 1 24 ? 4.227 24.234 -1.875 1 98 24 VAL B CA 1
ATOM 1638 C C . VAL B 1 24 ? 5.473 24.5 -1.031 1 98 24 VAL B C 1
ATOM 1640 O O . VAL B 1 24 ? 6.336 25.281 -1.416 1 98 24 VAL B O 1
ATOM 1643 N N . HIS B 1 25 ? 5.527 23.875 0.091 1 97.81 25 HIS B N 1
ATOM 1644 C CA . HIS B 1 25 ? 6.691 23.797 0.966 1 97.81 25 HIS B CA 1
ATOM 1645 C C . HIS B 1 25 ? 6.844 22.406 1.557 1 97.81 25 HIS B C 1
ATOM 1647 O O . HIS B 1 25 ? 5.887 21.844 2.088 1 97.81 25 HIS B O 1
ATOM 1653 N N . ALA B 1 26 ? 8 21.828 1.445 1 98.75 26 ALA B N 1
ATOM 1654 C CA . ALA B 1 26 ? 8.234 20.484 2.004 1 98.75 26 ALA B CA 1
ATOM 1655 C C . ALA B 1 26 ? 9.719 20.266 2.283 1 98.75 26 ALA B C 1
ATOM 1657 O O . ALA B 1 26 ? 10.562 20.547 1.435 1 98.75 26 ALA B O 1
ATOM 1658 N N . GLU B 1 27 ? 9.953 19.766 3.387 1 98.38 27 GLU B N 1
ATOM 1659 C CA . GLU B 1 27 ? 11.344 19.469 3.75 1 98.38 27 GLU B CA 1
ATOM 1660 C C . GLU B 1 27 ? 11.43 18.266 4.691 1 98.38 27 GLU B C 1
ATOM 1662 O O . GLU B 1 27 ? 10.477 17.984 5.418 1 98.38 27 GLU B O 1
ATOM 1667 N N . VAL B 1 28 ? 12.5 17.625 4.629 1 98.38 28 VAL B N 1
ATOM 1668 C CA . VAL B 1 28 ? 12.828 16.5 5.512 1 98.38 28 VAL B CA 1
ATOM 1669 C C . VAL B 1 28 ? 14.133 16.797 6.254 1 98.38 28 VAL B C 1
ATOM 1671 O O . VAL B 1 28 ? 15.062 17.359 5.68 1 98.38 28 VAL B O 1
ATOM 1674 N N . LYS B 1 29 ? 14.125 16.5 7.469 1 97.75 29 LYS B N 1
ATOM 1675 C CA . LYS B 1 29 ? 15.297 16.641 8.328 1 97.75 29 LYS B CA 1
ATOM 1676 C C . LYS B 1 29 ? 15.305 15.586 9.43 1 97.75 29 LYS B C 1
ATOM 1678 O O . LYS B 1 29 ? 14.25 15.117 9.852 1 97.75 29 LYS B O 1
ATOM 1683 N N . TYR B 1 30 ? 16.438 15.258 9.789 1 96.75 30 TYR B N 1
ATOM 1684 C CA . TYR B 1 30 ? 16.641 14.344 10.906 1 96.75 30 TYR B CA 1
ATOM 1685 C C . TYR B 1 30 ? 18.016 14.523 11.523 1 96.75 30 TYR B C 1
ATOM 1687 O O . TYR B 1 30 ? 18.953 14.961 10.844 1 96.75 30 TYR B O 1
ATOM 1695 N N . PRO B 1 31 ? 18.203 14.195 12.797 1 96.62 31 PRO B N 1
ATOM 1696 C CA . PRO B 1 31 ? 19.484 14.43 13.469 1 96.62 31 PRO B CA 1
ATOM 1697 C C . PRO B 1 31 ? 20.656 13.781 12.742 1 96.62 31 PRO B C 1
ATOM 1699 O O . PRO B 1 31 ? 21.797 14.273 12.812 1 96.62 31 PRO B O 1
ATOM 1702 N N . THR B 1 32 ? 20.438 12.711 12.016 1 92.88 32 THR B N 1
ATOM 1703 C CA . THR B 1 32 ? 21.516 11.984 11.336 1 92.88 32 THR B CA 1
ATOM 1704 C C . THR B 1 32 ? 21.844 12.641 10 1 92.88 32 THR B C 1
ATOM 1706 O O . THR B 1 32 ? 22.812 12.258 9.336 1 92.88 32 THR B O 1
ATOM 1709 N N . MET B 1 33 ? 21.109 13.617 9.555 1 94.69 33 MET B N 1
ATOM 1710 C CA . MET B 1 33 ? 21.312 14.297 8.281 1 94.69 33 MET B CA 1
ATOM 1711 C C . MET B 1 33 ? 22.203 15.523 8.453 1 94.69 33 MET B C 1
ATOM 1713 O O . MET B 1 33 ? 22.141 16.188 9.492 1 94.69 33 MET B O 1
ATOM 1717 N N . LYS B 1 34 ? 22.906 15.828 7.391 1 95.75 34 LYS B N 1
ATOM 1718 C CA . LYS B 1 34 ? 23.797 16.984 7.414 1 95.75 34 LYS B CA 1
ATOM 1719 C C . LYS B 1 34 ? 23 18.281 7.359 1 95.75 34 LYS B C 1
ATOM 1721 O O . LYS B 1 34 ? 23.359 19.266 8.016 1 95.75 34 LYS B O 1
ATOM 1726 N N . ALA B 1 35 ? 22.016 18.344 6.512 1 96.56 35 ALA B N 1
ATOM 1727 C CA . ALA B 1 35 ? 21.156 19.5 6.312 1 96.56 35 ALA B CA 1
ATOM 1728 C C . ALA B 1 35 ? 19.75 19.078 5.883 1 96.56 35 ALA B C 1
ATOM 1730 O O . ALA B 1 35 ? 19.562 17.953 5.391 1 96.56 35 ALA B O 1
ATOM 1731 N N . PRO B 1 36 ? 18.812 19.938 6.16 1 97.19 36 PRO B N 1
ATOM 1732 C CA . PRO B 1 36 ? 17.484 19.641 5.625 1 97.19 36 PRO B CA 1
ATOM 1733 C C . PRO B 1 36 ? 17.484 19.484 4.105 1 97.19 36 PRO B C 1
ATOM 1735 O O . PRO B 1 36 ? 18.281 20.125 3.418 1 97.19 36 PRO B O 1
ATOM 1738 N N . VAL B 1 37 ? 16.641 18.641 3.639 1 96.94 37 VAL B N 1
ATOM 1739 C CA . VAL B 1 37 ? 16.484 18.422 2.203 1 96.94 37 VAL B CA 1
ATOM 1740 C C . VAL B 1 37 ? 15.07 18.812 1.771 1 96.94 37 VAL B C 1
ATOM 1742 O O . VAL B 1 37 ? 14.086 18.344 2.35 1 96.94 37 VAL B O 1
ATOM 1745 N N . ASN B 1 38 ? 15.016 19.656 0.777 1 98 38 ASN B N 1
ATOM 1746 C CA . ASN B 1 38 ? 13.719 19.984 0.191 1 98 38 ASN B CA 1
ATOM 1747 C C . ASN B 1 38 ? 13.273 18.922 -0.81 1 98 38 ASN B C 1
ATOM 1749 O O . ASN B 1 38 ? 14.102 18.25 -1.416 1 98 38 ASN B O 1
ATOM 1753 N N . PHE B 1 39 ? 12.016 18.828 -0.908 1 98.5 39 PHE B N 1
ATOM 1754 C CA . PHE B 1 39 ? 11.461 17.906 -1.89 1 98.5 39 PHE B CA 1
ATOM 1755 C C . PHE B 1 39 ? 10.125 18.422 -2.424 1 98.5 39 PHE B C 1
ATOM 1757 O O . PHE B 1 39 ? 9.578 19.391 -1.901 1 98.5 39 PHE B O 1
ATOM 1764 N N . VAL B 1 40 ? 9.672 17.828 -3.529 1 98.31 40 VAL B N 1
ATOM 1765 C CA . VAL B 1 40 ? 8.32 18.047 -4.039 1 98.31 40 VAL B CA 1
ATOM 1766 C C . VAL B 1 40 ? 7.5 16.766 -3.887 1 98.31 40 VAL B C 1
ATOM 1768 O O . VAL B 1 40 ? 8.031 15.656 -4.012 1 98.31 40 VAL B O 1
ATOM 1771 N N . GLU B 1 41 ? 6.293 16.969 -3.59 1 98.25 41 GLU B N 1
ATOM 1772 C CA . GLU B 1 41 ? 5.449 15.805 -3.359 1 98.25 41 GLU B CA 1
ATOM 1773 C C . GLU B 1 41 ? 4.027 16.047 -3.863 1 98.25 41 GLU B C 1
ATOM 1775 O O . GLU B 1 41 ? 3.494 17.141 -3.732 1 98.25 41 GLU B O 1
ATOM 1780 N N . ARG B 1 42 ? 3.521 15.023 -4.473 1 97 42 ARG B N 1
ATOM 1781 C CA . ARG B 1 42 ? 2.102 14.914 -4.793 1 97 42 ARG B CA 1
ATOM 1782 C C . ARG B 1 42 ? 1.441 13.805 -3.988 1 97 42 ARG B C 1
ATOM 1784 O O . ARG B 1 42 ? 1.97 12.695 -3.906 1 97 42 ARG B O 1
ATOM 1791 N N . LEU B 1 43 ? 0.337 14.133 -3.326 1 96.25 43 LEU B N 1
ATOM 1792 C CA . LEU B 1 43 ? -0.417 13.109 -2.613 1 96.25 43 LEU B CA 1
ATOM 1793 C C . LEU B 1 43 ? -1.874 13.094 -3.062 1 96.25 43 LEU B C 1
ATOM 1795 O O . LEU B 1 43 ? -2.422 14.133 -3.441 1 96.25 43 LEU B O 1
ATOM 1799 N N . GLU B 1 44 ? -2.414 11.953 -3.059 1 96.69 44 GLU B N 1
ATOM 1800 C CA . GLU B 1 44 ? -3.816 11.773 -3.424 1 96.69 44 GLU B CA 1
ATOM 1801 C C . GLU B 1 44 ? -4.57 10.992 -2.352 1 96.69 44 GLU B C 1
ATOM 1803 O O . GLU B 1 44 ? -4.094 9.961 -1.873 1 96.69 44 GLU B O 1
ATOM 1808 N N . PHE B 1 45 ? -5.629 11.531 -1.925 1 97.19 45 PHE B N 1
ATOM 1809 C CA . PHE B 1 45 ? -6.695 10.812 -1.237 1 97.19 45 PHE B CA 1
ATOM 1810 C C . PHE B 1 45 ? -7.965 10.797 -2.08 1 97.19 45 PHE B C 1
ATOM 1812 O O . PHE B 1 45 ? -8.578 11.836 -2.311 1 97.19 45 PHE B O 1
ATOM 1819 N N . LEU B 1 46 ? -8.359 9.602 -2.455 1 94.69 46 LEU B N 1
ATOM 1820 C CA . LEU B 1 46 ? -9.492 9.531 -3.361 1 94.69 46 LEU B CA 1
ATOM 1821 C C . LEU B 1 46 ? -10.508 8.5 -2.881 1 94.69 46 LEU B C 1
ATOM 1823 O O . LEU B 1 46 ? -10.125 7.449 -2.354 1 94.69 46 LEU B O 1
ATOM 1827 N N . SER B 1 47 ? -11.781 8.805 -3.1 1 93.62 47 SER B N 1
ATOM 1828 C CA . SER B 1 47 ? -12.859 7.887 -2.752 1 93.62 47 SER B CA 1
ATOM 1829 C C . SER B 1 47 ? -13.375 7.148 -3.982 1 93.62 47 SER B C 1
ATOM 1831 O O . SER B 1 47 ? -13.5 7.738 -5.059 1 93.62 47 SER B O 1
ATOM 1833 N N . SER B 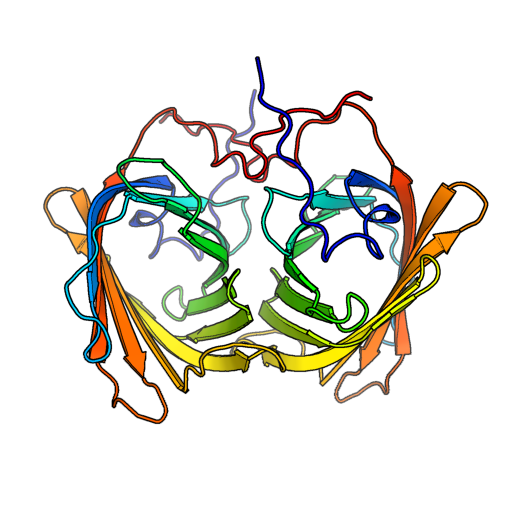1 48 ? -13.648 5.867 -3.816 1 89 48 SER B N 1
ATOM 1834 C CA . SER B 1 48 ? -14.32 5.078 -4.848 1 89 48 SER B CA 1
ATOM 1835 C C . SER B 1 48 ? -15.656 4.543 -4.352 1 89 48 SER B C 1
ATOM 1837 O O . SER B 1 48 ? -16.109 3.484 -4.797 1 89 48 SER B O 1
ATOM 1839 N N . GLY B 1 49 ? -16.172 5.18 -3.381 1 89.81 49 GLY B N 1
ATOM 1840 C CA . GLY B 1 49 ? -17.484 4.816 -2.867 1 89.81 49 GLY B CA 1
ATOM 1841 C C . GLY B 1 49 ? -17.422 3.865 -1.689 1 89.81 49 GLY B C 1
ATOM 1842 O O . GLY B 1 49 ? -18.453 3.527 -1.103 1 89.81 49 GLY B O 1
ATOM 1843 N N . GLN B 1 50 ? -16.328 3.412 -1.358 1 92.12 50 GLN B N 1
ATOM 1844 C CA . GLN B 1 50 ? -16.125 2.527 -0.219 1 92.12 50 GLN B CA 1
ATOM 1845 C C . GLN B 1 50 ? -15.852 3.326 1.054 1 92.12 50 GLN B C 1
ATOM 1847 O O . GLN B 1 50 ? -15.586 4.527 0.995 1 92.12 50 GLN B O 1
ATOM 1852 N N . PRO B 1 51 ? -15.969 2.707 2.236 1 95.19 51 PRO B N 1
ATOM 1853 C CA . PRO B 1 51 ? -15.703 3.406 3.496 1 95.19 51 PRO B CA 1
ATOM 1854 C C . PRO B 1 51 ? -14.211 3.625 3.744 1 95.19 51 PRO B C 1
ATOM 1856 O O . PRO B 1 51 ? -13.727 3.395 4.855 1 95.19 51 PRO B O 1
ATOM 1859 N N . LEU B 1 52 ? -13.516 3.986 2.699 1 97.88 52 LEU B N 1
ATOM 1860 C CA . LEU B 1 52 ? -12.086 4.25 2.756 1 97.88 52 LEU B CA 1
ATOM 1861 C C . LEU B 1 52 ? -11.672 5.246 1.679 1 97.88 52 LEU B C 1
ATOM 1863 O O . LEU B 1 52 ? -12.43 5.508 0.744 1 97.88 52 LEU B O 1
ATOM 1867 N N . LEU B 1 53 ? -10.531 5.812 1.919 1 97.75 53 LEU B N 1
ATOM 1868 C CA . LEU B 1 53 ? -9.859 6.594 0.888 1 97.75 53 LEU B CA 1
ATOM 1869 C C . LEU B 1 53 ? -8.656 5.836 0.331 1 97.75 53 LEU B C 1
ATOM 1871 O O . LEU B 1 53 ? -7.883 5.25 1.089 1 97.75 53 LEU B O 1
ATOM 1875 N N . ASN B 1 54 ? -8.57 5.812 -0.993 1 97.25 54 ASN B N 1
ATOM 1876 C CA . ASN B 1 54 ? -7.336 5.387 -1.643 1 97.25 54 ASN B CA 1
ATOM 1877 C C . ASN B 1 54 ? -6.227 6.418 -1.468 1 97.25 54 ASN B C 1
ATOM 1879 O O . ASN B 1 54 ? -6.465 7.621 -1.596 1 97.25 54 ASN B O 1
ATOM 1883 N N . TYR B 1 55 ? -5.047 5.953 -1.181 1 98.12 55 TYR B N 1
ATOM 1884 C CA . TYR B 1 55 ? -3.961 6.867 -0.847 1 98.12 55 TYR B CA 1
ATOM 1885 C C . TYR B 1 55 ? -2.732 6.59 -1.704 1 98.12 55 TYR B C 1
ATOM 1887 O O . TYR B 1 55 ? -2.32 5.438 -1.858 1 98.12 55 TYR B O 1
ATOM 1895 N N . LEU B 1 56 ? -2.137 7.6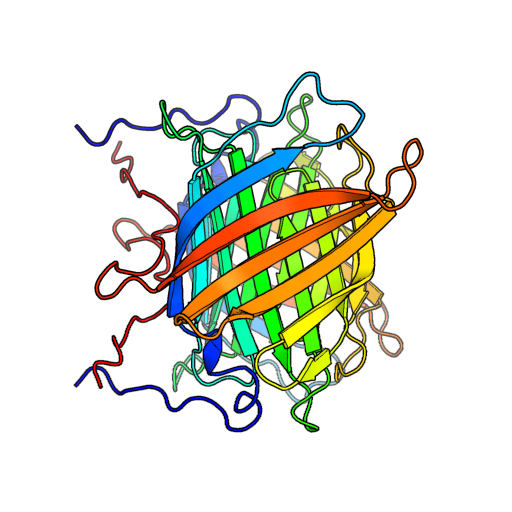29 -2.234 1 97.5 56 LEU B N 1
ATOM 1896 C CA . LEU B 1 56 ? -0.874 7.613 -2.967 1 97.5 56 LEU B CA 1
ATOM 1897 C C . LEU B 1 56 ? -0.048 8.859 -2.65 1 97.5 56 LEU B C 1
ATOM 1899 O O . LEU B 1 56 ? -0.583 9.969 -2.598 1 97.5 56 LEU B O 1
ATOM 1903 N N . SER B 1 57 ? 1.202 8.664 -2.416 1 97.88 57 SER B N 1
ATOM 1904 C CA . SER B 1 57 ? 2.145 9.766 -2.26 1 97.88 57 SER B CA 1
ATOM 1905 C C . SER B 1 57 ? 3.406 9.539 -3.084 1 97.88 57 SER B C 1
ATOM 1907 O O . SER B 1 57 ? 3.979 8.445 -3.066 1 97.88 57 SER B O 1
ATOM 1909 N N . GLU B 1 58 ? 3.785 10.531 -3.844 1 97.19 58 GLU B N 1
ATOM 1910 C CA . GLU B 1 58 ? 5.027 10.5 -4.609 1 97.19 58 GLU B CA 1
ATOM 1911 C C . GLU B 1 58 ? 5.914 11.695 -4.27 1 97.19 58 GLU B C 1
ATOM 1913 O O . GLU B 1 58 ? 5.527 12.844 -4.492 1 97.19 58 GLU B O 1
ATOM 1918 N N . THR B 1 59 ? 7.055 11.43 -3.76 1 97.81 59 THR B N 1
ATOM 1919 C CA . THR B 1 59 ? 8.062 12.438 -3.451 1 97.81 59 THR B CA 1
ATOM 1920 C C . THR B 1 59 ? 9.188 12.406 -4.477 1 97.81 59 THR B C 1
ATOM 1922 O O . THR B 1 59 ? 9.695 11.336 -4.82 1 97.81 59 THR B O 1
ATOM 1925 N N . ARG B 1 60 ? 9.523 13.555 -4.93 1 96.81 60 ARG B N 1
ATOM 1926 C CA . ARG B 1 60 ? 10.586 13.672 -5.926 1 96.81 60 ARG B CA 1
ATOM 1927 C C . ARG B 1 60 ? 11.57 14.773 -5.551 1 96.81 60 ARG B C 1
ATOM 1929 O O . ARG B 1 60 ? 11.234 15.688 -4.793 1 96.81 60 ARG B O 1
ATOM 1936 N N . HIS B 1 61 ? 12.75 14.625 -6.121 1 95.88 61 HIS B N 1
ATOM 1937 C CA . HIS B 1 61 ? 13.727 15.695 -6.02 1 95.88 61 HIS B CA 1
ATOM 1938 C C . HIS B 1 61 ? 13.273 16.938 -6.785 1 95.88 61 HIS B C 1
ATOM 1940 O O . HIS B 1 61 ? 12.773 16.828 -7.91 1 95.88 61 HIS B O 1
ATOM 1946 N N . PRO B 1 62 ? 13.445 18.078 -6.184 1 95.62 62 PRO B N 1
ATOM 1947 C CA . PRO B 1 62 ? 12.898 19.281 -6.812 1 95.62 62 PRO B CA 1
ATOM 1948 C C . PRO B 1 62 ? 13.594 19.641 -8.117 1 95.62 62 PRO B C 1
ATOM 1950 O O . PRO B 1 62 ? 12.969 20.188 -9.031 1 95.62 62 PRO B O 1
ATOM 1953 N N . GLN B 1 63 ? 14.828 19.297 -8.242 1 94.12 63 GLN B N 1
ATOM 1954 C CA . GLN B 1 63 ? 15.602 19.75 -9.398 1 94.12 63 GLN B CA 1
ATOM 1955 C C . GLN B 1 63 ? 15.586 18.703 -10.508 1 94.12 63 GLN B C 1
ATOM 1957 O O . GLN B 1 63 ? 15.117 18.969 -11.617 1 94.12 63 GLN B O 1
ATOM 1962 N N . ASN B 1 64 ? 16.031 17.453 -10.219 1 93.06 64 ASN B N 1
ATOM 1963 C CA . ASN B 1 64 ? 16.172 16.453 -11.281 1 93.06 64 ASN B CA 1
ATOM 1964 C C . ASN B 1 64 ? 14.938 15.562 -11.367 1 93.06 64 ASN B C 1
ATOM 1966 O O . ASN B 1 64 ? 14.859 14.688 -12.234 1 93.06 64 ASN B O 1
ATOM 1970 N N . LYS B 1 65 ? 14.023 15.719 -10.422 1 92 65 LYS B N 1
ATOM 1971 C CA . LYS B 1 65 ? 12.703 15.078 -10.414 1 92 65 LYS B CA 1
ATOM 1972 C C . LYS B 1 65 ? 12.828 13.57 -10.219 1 92 65 LYS B C 1
ATOM 1974 O O . LYS B 1 65 ? 11.883 12.828 -10.5 1 92 65 LYS B O 1
ATOM 1979 N N . SER B 1 66 ? 14 13.172 -9.75 1 91.44 66 SER B N 1
ATOM 1980 C CA . SER B 1 66 ? 14.148 11.75 -9.461 1 91.44 66 SER B CA 1
ATOM 1981 C C . SER B 1 66 ? 13.242 11.328 -8.312 1 91.44 66 SER B C 1
ATOM 1983 O O . SER B 1 66 ? 12.977 12.109 -7.398 1 91.44 66 SER B O 1
ATOM 1985 N N . VAL B 1 67 ? 12.789 10.117 -8.43 1 92.62 67 VAL B N 1
ATOM 1986 C CA . VAL B 1 67 ? 11.906 9.578 -7.398 1 92.62 67 VAL B CA 1
ATOM 1987 C C . VAL B 1 67 ? 12.68 9.43 -6.086 1 92.62 67 VAL B C 1
ATOM 1989 O O . VAL B 1 67 ? 13.805 8.93 -6.078 1 92.62 67 VAL B O 1
ATOM 1992 N N . MET B 1 68 ? 12.078 9.875 -4.996 1 94.56 68 MET B N 1
ATOM 1993 C CA . MET B 1 68 ? 12.68 9.75 -3.672 1 94.56 68 MET B CA 1
ATOM 1994 C C . MET B 1 68 ? 11.883 8.789 -2.799 1 94.56 68 MET B C 1
ATOM 1996 O O . MET B 1 68 ? 12.383 7.738 -2.398 1 94.56 68 MET B O 1
ATOM 2000 N N . HIS B 1 69 ? 10.719 9.078 -2.471 1 96.62 69 HIS B N 1
ATOM 2001 C CA . HIS B 1 69 ? 9.852 8.305 -1.581 1 96.62 69 HIS B CA 1
ATOM 2002 C C . HIS B 1 69 ? 8.484 8.07 -2.209 1 96.62 69 HIS B C 1
ATOM 2004 O O . HIS B 1 69 ? 7.914 8.977 -2.816 1 96.62 69 HIS B O 1
ATOM 2010 N N . LEU B 1 70 ? 8.008 6.852 -2.16 1 97.5 70 LEU B N 1
ATOM 2011 C CA . LEU B 1 70 ? 6.672 6.453 -2.586 1 97.5 70 LEU B CA 1
ATOM 2012 C C . LEU B 1 70 ? 5.91 5.797 -1.44 1 97.5 70 LEU B C 1
ATOM 2014 O O . LEU B 1 70 ? 6.473 5.004 -0.687 1 97.5 70 LEU B O 1
ATOM 2018 N N . GLU B 1 71 ? 4.672 6.129 -1.315 1 98.25 71 GLU B N 1
ATOM 2019 C CA . GLU B 1 71 ? 3.781 5.477 -0.358 1 98.25 71 GLU B CA 1
ATOM 2020 C C . GLU B 1 71 ? 2.408 5.211 -0.972 1 98.25 71 GLU B C 1
ATOM 2022 O O . GLU B 1 71 ? 1.875 6.055 -1.697 1 98.25 71 GLU B O 1
ATOM 2027 N N . ARG B 1 72 ? 1.871 4.039 -0.707 1 98.06 72 ARG B N 1
ATOM 2028 C CA . ARG B 1 72 ? 0.55 3.664 -1.2 1 98.06 72 ARG B CA 1
ATOM 2029 C C . ARG B 1 72 ? -0.23 2.891 -0.142 1 98.06 72 ARG B C 1
ATOM 2031 O O . ARG B 1 72 ? 0.346 2.092 0.602 1 98.06 72 ARG B O 1
ATOM 2038 N N . GLY B 1 73 ? -1.521 3.113 -0.198 1 98.62 73 GLY B N 1
ATOM 2039 C CA . GLY B 1 73 ? -2.332 2.379 0.759 1 98.62 73 GLY B CA 1
ATOM 2040 C C . GLY B 1 73 ? -3.756 2.896 0.855 1 98.62 73 GLY B C 1
ATOM 2041 O O . GLY B 1 73 ? -4.363 3.248 -0.157 1 98.62 73 GLY B O 1
ATOM 2042 N N . PHE B 1 74 ? -4.289 2.801 2.078 1 98.81 74 PHE B N 1
ATOM 2043 C CA . PHE B 1 74 ? -5.695 3.102 2.324 1 98.81 74 PHE B CA 1
ATOM 2044 C C . PHE B 1 74 ? -5.879 3.764 3.684 1 98.81 74 PHE B C 1
ATOM 2046 O O . PHE B 1 74 ? -5.219 3.391 4.656 1 98.81 74 PHE B O 1
ATOM 2053 N N . LEU B 1 75 ? -6.734 4.719 3.686 1 98.88 75 LEU B N 1
ATOM 2054 C CA . LEU B 1 75 ? -7.23 5.262 4.945 1 98.88 75 LEU B CA 1
ATOM 2055 C C . LEU B 1 75 ? -8.656 4.801 5.211 1 98.88 75 LEU B C 1
ATOM 2057 O O . LEU B 1 75 ? -9.594 5.215 4.52 1 98.88 75 LEU B O 1
ATOM 2061 N N . ARG B 1 76 ? -8.844 3.957 6.223 1 98.69 76 ARG B N 1
ATOM 2062 C CA . ARG B 1 76 ? -10.172 3.475 6.59 1 98.69 76 ARG B CA 1
ATOM 2063 C C . ARG B 1 76 ? -10.734 4.246 7.777 1 98.69 76 ARG B C 1
ATOM 2065 O O . ARG B 1 76 ? -9.977 4.688 8.648 1 98.69 76 ARG B O 1
ATOM 2072 N N . VAL B 1 77 ? -11.984 4.426 7.746 1 98.38 77 VAL B N 1
ATOM 2073 C CA . VAL B 1 77 ? -12.68 5.105 8.828 1 98.38 77 VAL B CA 1
ATOM 2074 C C . VAL B 1 77 ? -13.727 4.172 9.438 1 98.38 77 VAL B C 1
ATOM 2076 O O . VAL B 1 77 ? -14.461 3.494 8.711 1 98.38 77 VAL B O 1
ATOM 2079 N N . ASP B 1 78 ? -13.773 4.141 10.734 1 97.94 78 ASP B N 1
ATOM 2080 C CA . ASP B 1 78 ? -14.719 3.285 11.445 1 97.94 78 ASP B CA 1
ATOM 2081 C C . ASP B 1 78 ? -16.125 3.885 11.43 1 97.94 78 ASP B C 1
ATOM 2083 O O . ASP B 1 78 ? -16.312 5.016 10.977 1 97.94 78 ASP B O 1
ATOM 2087 N N . ASP B 1 79 ? -17.062 3.119 11.906 1 97.38 79 ASP B N 1
ATOM 2088 C CA . ASP B 1 79 ? -18.484 3.496 11.883 1 97.38 79 ASP B CA 1
ATOM 2089 C C . ASP B 1 79 ? -18.734 4.73 12.742 1 97.38 79 ASP B C 1
ATOM 2091 O O . ASP B 1 79 ? -19.703 5.453 12.523 1 97.38 79 ASP B O 1
ATOM 2095 N N . ASP B 1 80 ? -17.906 5.008 13.766 1 97.88 80 ASP B N 1
ATOM 2096 C CA . ASP B 1 80 ? -18.094 6.176 14.617 1 97.88 80 ASP B CA 1
ATOM 2097 C C . ASP B 1 80 ? -17.672 7.457 13.898 1 97.88 80 ASP B C 1
ATOM 2099 O O . ASP B 1 80 ? -17.781 8.547 14.461 1 97.88 80 ASP B O 1
ATOM 2103 N N . LYS B 1 81 ? -17.094 7.297 12.656 1 97.88 81 LYS B N 1
ATOM 2104 C CA . LYS B 1 81 ? -16.719 8.383 11.758 1 97.88 81 LYS B CA 1
ATOM 2105 C C . LYS B 1 81 ? -15.492 9.133 12.273 1 97.88 81 LYS B C 1
ATOM 2107 O O . LYS B 1 81 ? -15.102 10.156 11.711 1 97.88 81 LYS B O 1
ATOM 2112 N N . CYS B 1 82 ? -14.836 8.633 13.344 1 98.19 82 CYS B N 1
ATOM 2113 C CA . CYS B 1 82 ? -13.727 9.344 13.961 1 98.19 82 CYS B CA 1
ATOM 2114 C C . CYS B 1 82 ? -12.492 8.461 14.055 1 98.19 82 CYS B C 1
ATOM 2116 O O . CYS B 1 82 ? -11.367 8.922 13.859 1 98.19 82 CYS B O 1
ATOM 2118 N N . THR B 1 83 ? -12.703 7.176 14.406 1 98.69 83 THR B N 1
ATOM 2119 C CA . THR B 1 83 ? -11.594 6.234 14.5 1 98.69 83 THR B CA 1
ATOM 2120 C C . THR B 1 83 ? -11.094 5.844 13.117 1 98.69 83 THR B C 1
ATOM 2122 O O . THR B 1 83 ? -11.883 5.52 12.234 1 98.69 83 THR B O 1
ATOM 2125 N N . VAL B 1 84 ? -9.734 5.93 12.953 1 98.81 84 VAL B N 1
ATOM 2126 C CA . VAL B 1 84 ? -9.211 5.691 11.617 1 98.81 84 VAL B CA 1
ATOM 2127 C C . VAL B 1 84 ? -8.062 4.691 11.68 1 98.81 84 VAL B C 1
ATOM 2129 O O . VAL B 1 84 ? -7.449 4.504 12.734 1 98.81 84 VAL B O 1
ATOM 2132 N N . ALA B 1 85 ? -7.828 3.994 10.586 1 98.94 85 ALA B N 1
ATOM 2133 C CA . ALA B 1 85 ? -6.668 3.143 10.328 1 98.94 85 ALA B CA 1
ATOM 2134 C C . ALA B 1 85 ? -6.02 3.49 8.992 1 98.94 85 ALA B C 1
ATOM 2136 O O . ALA B 1 85 ? -6.703 3.582 7.969 1 98.94 85 ALA B O 1
ATOM 2137 N N . PHE B 1 86 ? -4.801 3.791 9.055 1 98.94 86 PHE B N 1
ATOM 2138 C CA . PHE B 1 86 ? -4.004 4.125 7.875 1 98.94 86 PHE B CA 1
ATOM 2139 C C . PHE B 1 86 ? -3.049 2.988 7.527 1 98.94 86 PHE B C 1
ATOM 2141 O O . PHE B 1 86 ? -2.08 2.746 8.25 1 98.94 86 PHE B O 1
ATOM 2148 N N . LEU B 1 87 ? -3.328 2.232 6.473 1 98.88 87 LEU B N 1
ATOM 2149 C CA . LEU B 1 87 ? -2.52 1.119 5.992 1 98.88 87 LEU B CA 1
ATOM 2150 C C . LEU B 1 87 ? -1.635 1.554 4.828 1 98.88 87 LEU B C 1
ATOM 2152 O O . LEU B 1 87 ? -2.135 2.021 3.803 1 98.88 87 LEU B O 1
ATOM 2156 N N . THR B 1 88 ? -0.282 1.384 4.984 1 98.88 88 THR B N 1
ATOM 2157 C CA . THR B 1 88 ? 0.572 1.896 3.918 1 98.88 88 THR B CA 1
ATOM 2158 C C . THR B 1 88 ? 1.723 0.932 3.637 1 98.88 88 THR B C 1
ATOM 2160 O O . THR B 1 88 ? 2.141 0.182 4.523 1 98.88 88 THR B O 1
ATOM 2163 N N . ALA B 1 89 ? 2.148 0.895 2.396 1 98.75 89 ALA B N 1
ATOM 2164 C CA . ALA B 1 89 ? 3.422 0.341 1.94 1 98.75 89 ALA B CA 1
ATOM 2165 C C . ALA B 1 89 ? 4.348 1.44 1.434 1 98.75 89 ALA B C 1
ATOM 2167 O O . ALA B 1 89 ? 3.912 2.357 0.735 1 98.75 89 ALA B O 1
ATOM 2168 N N . GLN B 1 90 ? 5.602 1.352 1.801 1 98.19 90 GLN B N 1
ATOM 2169 C CA . GLN B 1 90 ? 6.582 2.355 1.405 1 98.19 90 GLN B CA 1
ATOM 2170 C C . GLN B 1 90 ? 7.719 1.729 0.604 1 98.19 90 GLN B C 1
ATOM 2172 O O . GLN B 1 90 ? 8.188 0.638 0.933 1 98.19 90 GLN B O 1
ATOM 2177 N N . ASN B 1 91 ? 8.227 2.48 -0.343 1 96.94 91 ASN B N 1
ATOM 2178 C CA . ASN B 1 91 ? 9.164 1.921 -1.312 1 96.94 91 ASN B CA 1
ATOM 2179 C C . ASN B 1 91 ? 10.516 1.614 -0.673 1 96.94 91 ASN B C 1
ATOM 2181 O O . ASN B 1 91 ? 11.32 0.869 -1.236 1 96.94 91 ASN B O 1
ATOM 2185 N N . PHE B 1 92 ? 10.742 2.123 0.551 1 95.44 92 PHE B N 1
ATOM 2186 C CA . PHE B 1 92 ? 12.031 1.876 1.183 1 95.44 92 PHE B CA 1
ATOM 2187 C C . PHE B 1 92 ? 11.977 0.628 2.057 1 95.44 92 PHE B C 1
ATOM 2189 O O . PHE B 1 92 ? 12.922 0.335 2.787 1 95.44 92 PHE B O 1
ATOM 2196 N N . GLY B 1 93 ? 10.852 -0.054 2.033 1 97.62 93 GLY B N 1
ATOM 2197 C CA . GLY B 1 93 ? 10.852 -1.37 2.65 1 97.62 93 GLY B CA 1
ATOM 2198 C C . GLY B 1 93 ? 10.047 -1.429 3.936 1 97.62 93 GLY B C 1
ATOM 2199 O O . GLY B 1 93 ? 10.312 -2.262 4.805 1 97.62 93 GLY B O 1
ATOM 2200 N N . LEU B 1 94 ? 9.078 -0.545 4.094 1 98.31 94 LEU B N 1
ATOM 2201 C CA . LEU B 1 94 ? 8.219 -0.557 5.273 1 98.31 94 LEU B CA 1
ATOM 2202 C C . LEU B 1 94 ? 6.773 -0.853 4.887 1 98.31 94 LEU B C 1
ATOM 2204 O O . LEU B 1 94 ? 6.27 -0.325 3.893 1 98.31 94 LEU B O 1
ATOM 2208 N N . SER B 1 95 ? 6.156 -1.718 5.582 1 98.69 95 SER B N 1
ATOM 2209 C CA . SER B 1 95 ? 4.703 -1.827 5.66 1 98.69 95 SER B CA 1
ATOM 2210 C C . SER B 1 95 ? 4.184 -1.327 7.004 1 98.69 95 SER B C 1
ATOM 2212 O O . SER B 1 95 ? 4.66 -1.754 8.055 1 98.69 95 SER B O 1
ATOM 2214 N N . THR B 1 96 ? 3.197 -0.447 6.992 1 98.81 96 THR B N 1
ATOM 2215 C CA . THR B 1 96 ? 2.807 0.161 8.258 1 98.81 96 THR B CA 1
ATOM 2216 C C . THR B 1 96 ? 1.291 0.126 8.43 1 98.81 96 THR B C 1
ATOM 2218 O O . THR B 1 96 ? 0.547 0.247 7.457 1 98.81 96 THR B O 1
ATOM 2221 N N . LEU B 1 97 ? 0.898 -0.098 9.602 1 98.94 97 LEU B N 1
ATOM 2222 C CA . LEU B 1 97 ? -0.436 0.21 10.102 1 98.94 97 LEU B CA 1
ATOM 2223 C C . LEU B 1 97 ? -0.377 1.297 11.172 1 98.94 97 LEU B C 1
ATOM 2225 O O . LEU B 1 97 ? 0.268 1.12 12.203 1 98.94 97 LEU B O 1
ATOM 2229 N N . GLU B 1 98 ? -0.948 2.385 10.883 1 98.94 98 GLU B N 1
ATOM 2230 C CA . GLU B 1 98 ? -1.12 3.459 11.852 1 98.94 98 GLU B CA 1
ATOM 2231 C C . GLU B 1 98 ? -2.592 3.65 12.211 1 98.94 98 GLU B C 1
ATOM 2233 O O . GLU B 1 98 ? -3.471 3.451 11.367 1 98.94 98 GLU B O 1
ATOM 2238 N N . GLU B 1 99 ? -2.814 4.004 13.422 1 98.94 99 GLU B N 1
ATOM 2239 C CA . GLU B 1 99 ? -4.18 4.219 13.898 1 98.94 99 GLU B CA 1
ATOM 2240 C C . GLU B 1 99 ? -4.293 5.52 14.688 1 98.94 99 GLU B C 1
ATOM 2242 O O . GLU B 1 99 ? -3.301 6.012 15.234 1 98.94 99 GLU B O 1
ATOM 2247 N N . GLY B 1 100 ? -5.477 6.082 14.672 1 98.88 100 GLY B N 1
ATOM 2248 C CA . GLY B 1 100 ? -5.715 7.332 15.375 1 98.88 100 GLY B CA 1
ATOM 2249 C C . GLY B 1 100 ? -7.129 7.855 15.203 1 98.88 100 GLY B C 1
ATOM 2250 O O . GLY B 1 100 ? -8.086 7.086 15.25 1 98.88 100 GLY B O 1
ATOM 2251 N N . TYR B 1 101 ? -7.164 9.219 15.102 1 98.75 101 TYR B N 1
ATOM 2252 C CA . TYR B 1 101 ? -8.477 9.844 15.078 1 98.75 101 TYR B CA 1
ATOM 2253 C C . TYR B 1 101 ? -8.484 11.07 14.164 1 98.75 101 TYR B C 1
ATOM 2255 O O . TYR B 1 101 ? -7.43 11.648 13.891 1 98.75 101 TYR B O 1
ATOM 2263 N N . VAL B 1 102 ? -9.68 11.352 13.734 1 98.75 102 VAL B N 1
ATOM 2264 C CA . VAL B 1 102 ? -9.906 12.57 12.953 1 98.75 102 VAL B CA 1
ATOM 2265 C C . VAL B 1 102 ? -10.992 13.414 13.617 1 98.75 102 VAL B C 1
ATOM 2267 O O . VAL B 1 102 ? -11.984 12.875 14.117 1 98.75 102 VAL B O 1
ATOM 2270 N N . LYS B 1 103 ? -10.711 14.656 13.734 1 96.12 103 LYS B N 1
ATOM 2271 C CA . LYS B 1 103 ? -11.664 15.633 14.258 1 96.12 103 LYS B CA 1
ATOM 2272 C C . LYS B 1 103 ? -11.297 17.047 13.812 1 96.12 103 LYS B C 1
ATOM 2274 O O . LYS B 1 103 ? -10.117 17.422 13.82 1 96.12 103 LYS B O 1
ATOM 2279 N N . ASP B 1 104 ? -12.305 17.875 13.375 1 95.62 104 ASP B N 1
ATOM 2280 C CA . ASP B 1 104 ? -12.125 19.297 13.094 1 95.62 104 ASP B CA 1
ATOM 2281 C C . ASP B 1 104 ? -10.984 19.516 12.102 1 95.62 104 ASP B C 1
ATOM 2283 O O . ASP B 1 104 ? -10.07 20.297 12.359 1 95.62 104 ASP B O 1
ATOM 2287 N N . ASN B 1 105 ? -10.945 18.797 11.039 1 97.94 105 ASN B N 1
ATOM 2288 C CA . ASN B 1 105 ? -9.977 18.922 9.953 1 97.94 105 ASN B CA 1
ATOM 2289 C C . ASN B 1 105 ? -8.562 18.594 10.43 1 97.94 105 ASN B C 1
ATOM 2291 O O . ASN B 1 105 ? -7.605 19.266 10.047 1 97.94 105 ASN B O 1
ATOM 2295 N N . ASN B 1 106 ? -8.492 17.766 11.398 1 98.69 106 ASN B N 1
ATOM 2296 C CA . ASN B 1 106 ? -7.238 17.297 11.969 1 98.69 106 ASN B CA 1
ATOM 2297 C C . ASN B 1 106 ? -7.203 15.766 12.062 1 98.69 106 ASN B C 1
ATOM 2299 O O . ASN B 1 106 ? -8.055 15.164 12.719 1 98.69 106 ASN B O 1
ATOM 2303 N N . LEU B 1 107 ? -6.273 15.148 11.391 1 98.94 107 LEU B N 1
ATOM 2304 C CA . LEU B 1 107 ? -6.059 13.703 11.406 1 98.94 107 LEU B CA 1
ATOM 2305 C C . LEU B 1 107 ? -4.73 13.359 12.078 1 98.94 107 LEU B C 1
ATOM 2307 O O . LEU B 1 107 ? -3.674 13.797 11.617 1 98.94 107 LEU B O 1
ATOM 2311 N N . VAL B 1 108 ? -4.785 12.617 13.156 1 98.94 108 VAL B N 1
ATOM 2312 C CA . VAL B 1 108 ? -3.592 12.227 13.898 1 98.94 108 VAL B CA 1
ATOM 2313 C C . VAL B 1 108 ? -3.467 10.703 13.906 1 98.94 108 VAL B C 1
ATOM 2315 O O . VAL B 1 108 ? -4.438 9.992 14.188 1 98.94 108 VAL B O 1
ATOM 2318 N N . LEU B 1 109 ? -2.281 10.234 13.594 1 98.94 109 LEU B N 1
ATOM 2319 C CA . LEU B 1 109 ? -2.018 8.805 13.461 1 98.94 109 LEU B CA 1
ATOM 2320 C C . LEU B 1 109 ? -0.738 8.414 14.195 1 98.94 109 LEU B C 1
ATOM 2322 O O . LEU B 1 109 ? 0.239 9.172 14.188 1 98.94 109 LEU B O 1
ATOM 2326 N N . SER B 1 110 ? -0.76 7.258 14.742 1 98.94 110 SER B N 1
ATOM 2327 C CA . SER B 1 110 ? 0.424 6.668 15.359 1 98.94 110 SER B CA 1
ATOM 2328 C C . SER B 1 110 ? 0.576 5.199 14.977 1 98.94 110 SER B C 1
ATOM 2330 O O . SER B 1 110 ? -0.416 4.516 14.719 1 98.94 110 SER B O 1
ATOM 2332 N N . THR B 1 111 ? 1.78 4.742 15.047 1 98.81 111 THR B N 1
ATOM 2333 C CA . THR B 1 111 ? 2.102 3.375 14.656 1 98.81 111 THR B CA 1
ATOM 2334 C C . THR B 1 111 ? 1.352 2.371 15.523 1 98.81 111 THR B C 1
ATOM 2336 O O . THR B 1 111 ? 1.389 2.455 16.75 1 98.81 111 THR B O 1
ATOM 2339 N N . ALA B 1 112 ? 0.647 1.504 14.883 1 98.75 112 ALA B N 1
ATOM 2340 C CA . ALA B 1 112 ? 0.094 0.322 15.547 1 98.75 112 ALA B CA 1
ATOM 2341 C C . ALA B 1 112 ? 0.924 -0.919 15.227 1 98.75 112 ALA B C 1
ATOM 2343 O O . ALA B 1 112 ? 1.034 -1.826 16.062 1 98.75 112 ALA B O 1
ATOM 2344 N N . CYS B 1 113 ? 1.496 -0.99 14.039 1 98.44 113 CYS B N 1
ATOM 2345 C CA . CYS B 1 113 ? 2.293 -2.113 13.555 1 98.44 113 CYS B CA 1
ATOM 2346 C C . CYS B 1 113 ? 3.248 -1.673 12.453 1 98.44 113 CYS B C 1
ATOM 2348 O O . CYS B 1 113 ? 2.885 -0.863 11.602 1 98.44 113 CYS B O 1
ATOM 2350 N N . ILE B 1 114 ? 4.457 -2.195 12.523 1 98.56 114 ILE B N 1
ATOM 2351 C CA . ILE B 1 114 ? 5.426 -1.889 11.477 1 98.56 114 ILE B CA 1
ATOM 2352 C C . ILE B 1 114 ? 6.145 -3.166 11.047 1 98.56 114 ILE B C 1
ATOM 2354 O O . ILE B 1 114 ? 6.648 -3.914 11.883 1 98.56 114 ILE B O 1
ATOM 2358 N N . GLY B 1 115 ? 6.047 -3.475 9.766 1 98.5 115 GLY B N 1
ATOM 2359 C CA . GLY B 1 115 ? 6.91 -4.473 9.156 1 98.5 115 GLY B CA 1
ATOM 2360 C C . GLY B 1 115 ? 8.094 -3.873 8.414 1 98.5 115 GLY B C 1
ATOM 2361 O O . GLY B 1 115 ? 7.914 -3.008 7.555 1 98.5 115 GLY B O 1
ATOM 2362 N N . ILE B 1 116 ? 9.273 -4.336 8.797 1 98.56 116 ILE B N 1
ATOM 2363 C CA . ILE B 1 116 ? 10.5 -3.896 8.141 1 98.56 116 ILE B CA 1
ATOM 2364 C C . ILE B 1 116 ? 11.141 -5.066 7.395 1 98.56 116 ILE B C 1
ATOM 2366 O O . ILE B 1 116 ? 11.43 -6.109 7.992 1 98.56 116 ILE B O 1
ATOM 2370 N N . MET B 1 117 ? 11.328 -4.797 6.098 1 98.56 117 MET B N 1
ATOM 2371 C CA . MET B 1 117 ? 11.906 -5.898 5.328 1 98.56 117 MET B CA 1
ATOM 2372 C C . MET B 1 117 ? 13.289 -6.262 5.848 1 98.56 117 MET B C 1
ATOM 2374 O O . MET B 1 117 ? 14.008 -5.406 6.367 1 98.56 117 MET B O 1
ATOM 2378 N N . LYS B 1 118 ? 13.656 -7.449 5.641 1 97.12 118 LYS B N 1
ATOM 2379 C CA . LYS B 1 118 ? 14.852 -8.016 6.25 1 97.12 118 LYS B CA 1
ATOM 2380 C C . LYS B 1 118 ? 16.109 -7.305 5.762 1 97.12 118 LYS B C 1
ATOM 2382 O O . LYS B 1 118 ? 17.078 -7.16 6.508 1 97.12 118 LYS B O 1
ATOM 2387 N N . PHE B 1 119 ? 16.109 -6.859 4.488 1 97.12 119 PHE B N 1
ATOM 2388 C CA . PHE B 1 119 ? 17.328 -6.27 3.932 1 97.12 119 PHE B CA 1
ATOM 2389 C C . PHE B 1 119 ? 17.188 -4.758 3.807 1 97.12 119 PHE B C 1
ATOM 2391 O O . PHE B 1 119 ? 17.75 -4.148 2.896 1 97.12 119 PHE B O 1
ATOM 2398 N N . ALA B 1 120 ? 16.359 -4.18 4.695 1 95.12 120 ALA B N 1
ATOM 2399 C CA . ALA B 1 120 ? 16.234 -2.727 4.773 1 95.12 120 ALA B CA 1
ATOM 2400 C C . ALA B 1 120 ? 17.516 -2.1 5.312 1 95.12 120 ALA B C 1
ATOM 2402 O O . ALA B 1 120 ? 18.203 -2.691 6.152 1 95.12 120 ALA B O 1
ATOM 2403 N N . GLN B 1 121 ? 17.781 -0.905 4.859 1 87.5 121 GLN B N 1
ATOM 2404 C CA . GLN B 1 121 ? 18.984 -0.206 5.301 1 87.5 121 GLN B CA 1
ATOM 2405 C C . GLN B 1 121 ? 18.766 0.485 6.641 1 87.5 121 GLN B C 1
ATOM 2407 O O . GLN B 1 121 ? 19.703 0.695 7.406 1 87.5 121 GLN B O 1
ATOM 2412 N N . GLN B 1 122 ? 17.578 0.869 6.867 1 83.19 122 GLN B N 1
ATOM 2413 C CA . GLN B 1 122 ? 17.266 1.601 8.094 1 83.19 122 GLN B CA 1
ATOM 2414 C C . GLN B 1 122 ? 16.078 0.974 8.828 1 83.19 122 GLN B C 1
ATOM 2416 O O . GLN B 1 122 ? 15.242 0.32 8.211 1 83.19 122 GLN B O 1
ATOM 2421 N N . SER B 1 123 ? 16.188 1.182 10.203 1 91.62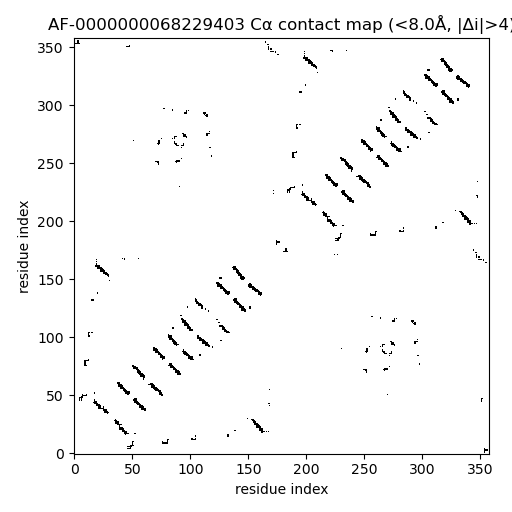 123 SER B N 1
ATOM 2422 C CA . SER B 1 123 ? 15.102 0.692 11.039 1 91.62 123 SER B CA 1
ATOM 2423 C C . SER B 1 123 ? 14.266 1.844 11.586 1 91.62 123 SER B C 1
ATOM 2425 O O . SER B 1 123 ? 14.812 2.877 11.984 1 91.62 123 SER B O 1
ATOM 2427 N N . VAL B 1 124 ? 13.008 1.707 11.5 1 97.75 124 VAL B N 1
ATOM 2428 C CA . VAL B 1 124 ? 12.031 2.631 12.07 1 97.75 124 VAL B CA 1
ATOM 2429 C C . VAL B 1 124 ? 11.25 1.934 13.18 1 97.75 124 VAL B C 1
ATOM 2431 O O . VAL B 1 124 ? 10.734 0.828 12.984 1 97.75 124 VAL B O 1
ATOM 2434 N N . LEU B 1 125 ? 11.195 2.561 14.359 1 98 125 LEU B N 1
ATOM 2435 C CA . LEU B 1 125 ? 10.508 1.955 15.492 1 98 125 LEU B CA 1
ATOM 2436 C C . LEU B 1 125 ? 9.078 2.469 15.602 1 98 125 LEU B C 1
ATOM 2438 O O . LEU B 1 125 ? 8.172 1.729 16 1 98 125 LEU B O 1
ATOM 2442 N N . ALA B 1 126 ? 8.953 3.721 15.266 1 98.69 126 ALA B N 1
ATOM 2443 C CA . ALA B 1 126 ? 7.625 4.301 15.406 1 98.69 126 ALA B CA 1
ATOM 2444 C C . ALA B 1 126 ? 7.469 5.539 14.523 1 98.69 126 ALA B C 1
ATOM 2446 O O . ALA B 1 126 ? 8.445 6.238 14.25 1 98.69 126 ALA B O 1
ATOM 2447 N N . LEU B 1 127 ? 6.293 5.699 14.102 1 98.81 127 LEU B N 1
ATOM 2448 C CA . LEU B 1 127 ? 5.867 6.898 13.398 1 98.81 127 LEU B CA 1
ATOM 2449 C C . LEU B 1 127 ? 4.703 7.57 14.117 1 98.81 127 LEU B C 1
ATOM 2451 O O . LEU B 1 127 ? 3.877 6.895 14.734 1 98.81 127 LEU B O 1
ATOM 2455 N N . HIS B 1 128 ? 4.645 8.836 14.078 1 98.94 128 HIS B N 1
ATOM 2456 C CA . HIS B 1 128 ? 3.521 9.688 14.453 1 98.94 128 HIS B CA 1
ATOM 2457 C C . HIS B 1 128 ? 3.299 10.797 13.43 1 98.94 128 HIS B C 1
ATOM 2459 O O . HIS B 1 128 ? 4.207 11.578 13.148 1 98.94 128 HIS B O 1
ATOM 2465 N N . ARG B 1 129 ? 2.068 10.812 12.828 1 98.81 129 ARG B N 1
ATOM 2466 C CA . ARG B 1 129 ? 1.909 11.852 11.812 1 98.81 129 ARG B CA 1
ATOM 2467 C C . ARG B 1 129 ? 0.56 12.547 11.945 1 98.81 129 ARG B C 1
ATOM 2469 O O . ARG B 1 129 ? -0.373 12 12.531 1 98.81 129 ARG B O 1
ATOM 2476 N N . ARG B 1 130 ? 0.575 13.742 11.445 1 98.94 130 ARG B N 1
ATOM 2477 C CA . ARG B 1 130 ? -0.601 14.609 11.492 1 98.94 130 ARG B CA 1
ATOM 2478 C C . ARG B 1 130 ? -0.845 15.273 10.141 1 98.94 130 ARG B C 1
ATOM 2480 O O . ARG B 1 130 ? 0.088 15.789 9.516 1 98.94 130 ARG B O 1
ATOM 2487 N N . TYR B 1 131 ? -2.051 15.219 9.648 1 98.94 131 TYR B N 1
ATOM 2488 C CA . TYR B 1 131 ? -2.582 16.047 8.578 1 98.94 131 TYR B CA 1
ATOM 2489 C C . TYR B 1 131 ? -3.58 17.062 9.117 1 98.94 131 TYR B C 1
ATOM 2491 O O . TYR B 1 131 ? -4.488 16.719 9.875 1 98.94 131 TYR B O 1
ATOM 2499 N N . ARG B 1 132 ? -3.441 18.266 8.664 1 98.88 132 ARG B N 1
ATOM 2500 C CA . ARG B 1 132 ? -4.375 19.297 9.109 1 98.88 132 ARG B CA 1
ATOM 2501 C C . ARG B 1 132 ? -4.688 20.281 7.977 1 98.88 132 ARG B C 1
ATOM 2503 O O . ARG B 1 132 ? -3.777 20.781 7.309 1 98.88 132 ARG B O 1
ATOM 2510 N N . LEU B 1 133 ? -5.93 20.5 7.754 1 98.81 133 LEU B N 1
ATOM 2511 C CA . LEU B 1 133 ? -6.336 21.578 6.855 1 98.81 133 LEU B CA 1
ATOM 2512 C C . LEU B 1 133 ? -6.418 22.906 7.602 1 98.81 133 LEU B C 1
ATOM 2514 O O . LEU B 1 133 ? -7.234 23.062 8.516 1 98.81 133 LEU B O 1
ATOM 2518 N N . ASN B 1 134 ? -5.645 23.828 7.211 1 97.94 134 ASN B N 1
ATOM 2519 C CA . ASN B 1 134 ? -5.625 25.094 7.945 1 97.94 134 ASN B CA 1
ATOM 2520 C C . ASN B 1 134 ? -6.66 26.062 7.406 1 97.94 134 ASN B C 1
ATOM 2522 O O . ASN B 1 134 ? -7.398 25.75 6.473 1 97.94 134 ASN B O 1
ATOM 2526 N N . GLU B 1 135 ? -6.73 27.219 7.98 1 96.69 135 GLU B N 1
ATOM 2527 C CA . GLU B 1 135 ? -7.758 28.203 7.66 1 96.69 135 GLU B CA 1
ATOM 2528 C C . GLU B 1 135 ? -7.566 28.781 6.254 1 96.69 135 GLU B C 1
ATOM 2530 O O . GLU B 1 135 ? -8.508 29.312 5.66 1 96.69 135 GLU B O 1
ATOM 2535 N N . GLU B 1 136 ? -6.422 28.656 5.691 1 97 136 GLU B N 1
ATOM 2536 C CA . GLU B 1 136 ? -6.113 29.172 4.363 1 97 136 GLU B CA 1
ATOM 2537 C C . GLU B 1 136 ? -6.441 28.156 3.283 1 97 136 GLU B C 1
ATOM 2539 O O . GLU B 1 136 ? -6.246 28.406 2.094 1 97 136 GLU B O 1
ATOM 2544 N N . GLY B 1 137 ? -6.891 27.016 3.688 1 96.81 137 GLY B N 1
ATOM 2545 C CA . GLY B 1 137 ? -7.23 25.984 2.729 1 96.81 137 GLY B CA 1
ATOM 2546 C C . GLY B 1 137 ? -6.031 25.156 2.305 1 96.81 137 GLY B C 1
ATOM 2547 O O . GLY B 1 137 ? -6.078 24.469 1.282 1 96.81 137 GLY B O 1
ATOM 2548 N N . LYS B 1 138 ? -4.992 25.266 3.068 1 98.38 138 LYS B N 1
ATOM 2549 C CA . LYS B 1 138 ? -3.803 24.469 2.799 1 98.38 138 LYS B CA 1
ATOM 2550 C C . LYS B 1 138 ? -3.738 23.25 3.723 1 98.38 138 LYS B C 1
ATOM 2552 O O . LYS B 1 138 ? -4.16 23.328 4.879 1 98.38 138 LYS B O 1
ATOM 2557 N N . LEU B 1 139 ? -3.182 22.172 3.178 1 98.81 139 LEU B N 1
ATOM 2558 C CA . LEU B 1 139 ? -2.961 20.953 3.967 1 98.81 139 LEU B CA 1
ATOM 2559 C C . LEU B 1 139 ? -1.577 20.969 4.605 1 98.81 139 LEU B C 1
ATOM 2561 O O . LEU B 1 139 ? -0.568 21.109 3.91 1 98.81 139 LEU B O 1
ATOM 2565 N N . GLU B 1 140 ? -1.567 20.875 5.871 1 98.88 140 GLU B N 1
ATOM 2566 C CA . GLU B 1 140 ? -0.318 20.766 6.621 1 98.88 140 GLU B CA 1
ATOM 2567 C C . GLU B 1 140 ? -0.021 19.328 7.008 1 98.88 140 GLU B C 1
ATOM 2569 O O . GLU B 1 140 ? -0.926 18.578 7.387 1 98.88 140 GLU B O 1
ATOM 2574 N N . TYR B 1 141 ? 1.216 19.016 6.922 1 98.88 141 TYR B N 1
ATOM 2575 C CA . TYR B 1 141 ? 1.661 17.656 7.246 1 98.88 141 TYR B CA 1
ATOM 2576 C C . TYR B 1 141 ? 2.889 17.688 8.148 1 98.88 141 TYR B C 1
ATOM 2578 O O . TYR B 1 141 ? 3.818 18.469 7.91 1 98.88 141 TYR B O 1
ATOM 2586 N N . CYS B 1 142 ? 2.9 16.891 9.172 1 98.88 142 CYS B N 1
ATOM 2587 C CA . CYS B 1 142 ? 4.047 16.656 10.047 1 98.88 142 CYS B CA 1
ATOM 2588 C C . CYS B 1 142 ? 4.223 15.18 10.344 1 98.88 142 CYS B C 1
ATOM 2590 O O . CYS B 1 142 ? 3.27 14.5 10.727 1 98.88 142 CYS B O 1
ATOM 2592 N N . LEU B 1 143 ? 5.41 14.68 10.148 1 98.88 143 LEU B N 1
ATOM 2593 C CA . LEU B 1 143 ? 5.754 13.297 10.477 1 98.88 143 LEU B CA 1
ATOM 2594 C C . LEU B 1 143 ? 6.902 13.25 11.484 1 98.88 143 LEU B C 1
ATOM 2596 O O . LEU B 1 143 ? 7.961 13.836 11.25 1 98.88 143 LEU B O 1
ATOM 2600 N N . MET B 1 144 ? 6.637 12.609 12.594 1 98.88 144 MET B N 1
ATOM 2601 C CA . MET B 1 144 ? 7.688 12.258 13.547 1 98.88 144 MET B CA 1
ATOM 2602 C C . MET B 1 144 ? 8.102 10.797 13.383 1 98.88 144 MET B C 1
ATOM 2604 O O . MET B 1 144 ? 7.277 9.945 13.055 1 98.88 144 MET B O 1
ATOM 2608 N N . MET B 1 145 ? 9.367 10.555 13.609 1 98.75 145 MET B N 1
ATOM 2609 C CA . MET B 1 145 ? 9.93 9.219 13.422 1 98.75 145 MET B CA 1
ATOM 2610 C C . MET B 1 145 ? 10.867 8.859 14.57 1 98.75 145 MET B C 1
ATOM 2612 O O . MET B 1 145 ? 11.586 9.719 15.086 1 98.75 145 MET B O 1
ATOM 2616 N N . GLU B 1 146 ? 10.773 7.652 14.977 1 98.69 146 GLU B N 1
ATOM 2617 C CA . GLU B 1 146 ? 11.68 7.078 15.969 1 98.69 146 GLU B CA 1
ATOM 2618 C C . GLU B 1 146 ? 12.539 5.973 15.359 1 98.69 146 GLU B C 1
ATOM 2620 O O . GLU B 1 146 ? 12.039 5.137 14.602 1 98.69 146 GLU B O 1
ATOM 2625 N N . THR B 1 147 ? 13.797 6.02 15.609 1 97.56 147 THR B N 1
ATOM 2626 C CA . THR B 1 147 ? 14.727 4.945 15.273 1 97.56 147 THR B CA 1
ATOM 2627 C C . THR B 1 147 ? 15.422 4.418 16.531 1 97.56 147 THR B C 1
ATOM 2629 O O . THR B 1 147 ? 15.273 4.984 17.609 1 97.56 147 THR B O 1
ATOM 2632 N N . PRO B 1 148 ? 16.141 3.266 16.438 1 96.19 148 PRO B N 1
ATOM 2633 C CA . PRO B 1 148 ? 16.891 2.789 17.594 1 96.19 148 PRO B CA 1
ATOM 2634 C C . PRO B 1 148 ? 17.844 3.838 18.156 1 96.19 148 PRO B C 1
ATOM 2636 O O . PRO B 1 148 ? 18.109 3.873 19.359 1 96.19 148 PRO B O 1
ATOM 2639 N N . GLN B 1 149 ? 18.281 4.762 17.328 1 95.5 149 GLN B N 1
ATOM 2640 C CA . GLN B 1 149 ? 19.312 5.719 17.719 1 95.5 149 GLN B CA 1
ATOM 2641 C C . GLN B 1 149 ? 18.703 7.062 18.094 1 95.5 149 GLN B C 1
ATOM 2643 O O . GLN B 1 149 ? 19.359 7.891 18.734 1 95.5 149 GLN B O 1
ATOM 2648 N N . THR B 1 150 ? 17.531 7.27 17.641 1 97.5 150 THR B N 1
ATOM 2649 C CA . THR B 1 150 ? 16.938 8.594 17.781 1 97.5 150 THR B CA 1
ATOM 2650 C C . THR B 1 150 ? 15.508 8.492 18.328 1 97.5 150 THR B C 1
ATOM 2652 O O . THR B 1 150 ? 14.641 7.887 17.688 1 97.5 150 THR B O 1
ATOM 2655 N N . PRO B 1 151 ? 15.195 9.07 19.531 1 98.19 151 PRO B N 1
ATOM 2656 C CA . PRO B 1 151 ? 13.812 9.07 20.016 1 98.19 151 PRO B CA 1
ATOM 2657 C C . PRO B 1 151 ? 12.852 9.734 19.047 1 98.19 151 PRO B C 1
ATOM 2659 O O . PRO B 1 151 ? 13.281 10.297 18.031 1 98.19 151 PRO B O 1
ATOM 2662 N N . LEU B 1 152 ? 11.625 9.547 19.328 1 98.69 152 LEU B N 1
ATOM 2663 C CA . LEU B 1 152 ? 10.609 10.125 18.453 1 98.69 152 LEU B CA 1
ATOM 2664 C C . LEU B 1 152 ? 10.898 11.602 18.203 1 98.69 152 LEU B C 1
ATOM 2666 O O . LEU B 1 152 ? 10.836 12.422 19.125 1 98.69 152 LEU B O 1
ATOM 2670 N N . THR B 1 153 ? 11.242 11.961 16.906 1 98.69 153 THR B N 1
ATOM 2671 C CA . THR B 1 153 ? 11.719 13.281 16.516 1 98.69 153 THR B CA 1
ATOM 2672 C C . THR B 1 153 ? 11.094 13.703 15.188 1 98.69 153 THR B C 1
ATOM 2674 O O . THR B 1 153 ? 10.883 12.875 14.305 1 98.69 153 THR B O 1
ATOM 2677 N N . LYS B 1 154 ? 10.836 15.023 15.133 1 98.62 154 LYS B N 1
ATOM 2678 C CA . LYS B 1 154 ? 10.273 15.555 13.891 1 98.62 154 LYS B CA 1
ATOM 2679 C C . LYS B 1 154 ? 11.156 15.195 12.703 1 98.62 154 LYS B C 1
ATOM 2681 O O . LYS B 1 154 ? 12.383 15.359 12.75 1 98.62 154 LYS B O 1
ATOM 2686 N N . HIS B 1 155 ? 10.57 14.734 11.594 1 98.56 155 HIS B N 1
ATOM 2687 C CA . HIS B 1 155 ? 11.305 14.203 10.453 1 98.56 155 HIS B CA 1
ATOM 2688 C C . HIS B 1 155 ? 10.867 14.875 9.156 1 98.56 155 HIS B C 1
ATOM 2690 O O . HIS B 1 155 ? 11.703 15.227 8.312 1 98.56 155 HIS B O 1
ATOM 2696 N N . VAL B 1 156 ? 9.594 15.055 8.914 1 98.81 156 VAL B N 1
ATOM 2697 C CA . VAL B 1 156 ? 9.07 15.648 7.695 1 98.81 156 VAL B CA 1
ATOM 2698 C C . VAL B 1 156 ? 8.031 16.719 8.047 1 98.81 156 VAL B C 1
ATOM 2700 O O . VAL B 1 156 ? 7.16 16.484 8.891 1 98.81 156 VAL B O 1
ATOM 2703 N N . VAL B 1 157 ? 8.109 17.844 7.426 1 98.81 157 VAL B N 1
ATOM 2704 C CA . VAL B 1 157 ? 7.07 18.875 7.441 1 98.81 157 VAL B CA 1
ATOM 2705 C C . VAL B 1 157 ? 6.75 19.312 6.012 1 98.81 157 VAL B C 1
ATOM 2707 O O . VAL B 1 157 ? 7.656 19.484 5.191 1 98.81 157 VAL B O 1
ATOM 2710 N N . ALA B 1 158 ? 5.496 19.469 5.754 1 98.88 158 ALA B N 1
ATOM 2711 C CA . ALA B 1 158 ? 5.102 19.891 4.414 1 98.88 158 ALA B CA 1
ATOM 2712 C C . ALA B 1 158 ? 3.779 20.656 4.453 1 98.88 158 ALA B C 1
ATOM 2714 O O . ALA B 1 158 ? 3.002 20.516 5.398 1 98.88 158 ALA B O 1
ATOM 2715 N N . GLU B 1 159 ? 3.609 21.5 3.469 1 98.81 159 GLU B N 1
ATOM 2716 C CA . GLU B 1 159 ? 2.365 22.188 3.164 1 98.81 159 GLU B CA 1
ATOM 2717 C C . GLU B 1 159 ? 1.946 21.969 1.715 1 98.81 159 GLU B C 1
ATOM 2719 O O . GLU B 1 159 ? 2.781 22 0.809 1 98.81 159 GLU B O 1
ATOM 2724 N N . TYR B 1 160 ? 0.654 21.75 1.542 1 98.69 160 TYR B N 1
ATOM 2725 C CA . TYR B 1 160 ? 0.156 21.438 0.209 1 98.69 160 TYR B CA 1
ATOM 2726 C C . TYR B 1 160 ? -0.992 22.359 -0.179 1 98.69 160 TYR B C 1
ATOM 2728 O O . TYR B 1 160 ? -1.69 22.891 0.688 1 98.69 160 TYR B O 1
ATOM 2736 N N . GLU B 1 161 ? -1.192 22.469 -1.493 1 98.25 161 GLU B N 1
ATOM 2737 C CA . GLU B 1 161 ? -2.391 23.062 -2.08 1 98.25 161 GLU B CA 1
ATOM 2738 C C . GLU B 1 161 ? -3.145 22.047 -2.936 1 98.25 161 GLU B C 1
ATOM 2740 O O . GLU B 1 161 ? -2.531 21.203 -3.604 1 98.25 161 GLU B O 1
ATOM 2745 N N . LYS B 1 162 ? -4.43 22.188 -2.859 1 96.69 162 LYS B N 1
ATOM 2746 C CA . LYS B 1 162 ? -5.262 21.297 -3.664 1 96.69 162 LYS B CA 1
ATOM 2747 C C . LYS B 1 162 ? -5.18 21.656 -5.145 1 96.69 162 LYS B C 1
ATOM 2749 O O . LYS B 1 162 ? -5.227 22.828 -5.504 1 96.69 162 LYS B O 1
ATOM 2754 N N . VAL B 1 163 ? -4.93 20.672 -5.984 1 92.69 163 VAL B N 1
ATOM 2755 C CA . VAL B 1 163 ? -4.816 20.969 -7.41 1 92.69 163 VAL B CA 1
ATOM 2756 C C . VAL B 1 163 ? -6.023 20.391 -8.148 1 92.69 163 VAL B C 1
ATOM 2758 O O . VAL B 1 163 ? -6.516 19.312 -7.809 1 92.69 163 VAL B O 1
ATOM 2761 N N . GLU B 1 164 ? -6.645 21.297 -9 1 76.88 164 GLU B N 1
ATOM 2762 C CA . GLU B 1 164 ? -7.789 20.922 -9.82 1 76.88 164 GLU B CA 1
ATOM 2763 C C . GLU B 1 164 ? -7.344 20.406 -11.188 1 76.88 164 GLU B C 1
ATOM 2765 O O . GLU B 1 164 ? -6.328 20.859 -11.727 1 76.88 164 GLU B O 1
ATOM 2770 N N . GLY B 1 165 ? -7.801 19.281 -11.781 1 60.47 165 GLY B N 1
ATOM 2771 C CA . GLY B 1 165 ? -7.613 18.938 -13.18 1 60.47 165 GLY B CA 1
ATOM 2772 C C . GLY B 1 165 ? -6.469 17.969 -13.414 1 60.47 165 GLY B C 1
ATOM 2773 O O . GLY B 1 165 ? -6.277 17.484 -14.523 1 60.47 165 GLY B O 1
ATOM 2774 N N . GLU B 1 166 ? -5.562 17.969 -12.352 1 53.06 166 GLU B N 1
ATOM 2775 C CA . GLU B 1 166 ? -4.453 17.062 -12.648 1 53.06 166 GLU B CA 1
ATOM 2776 C C . GLU B 1 166 ? -4.871 15.609 -12.477 1 53.06 166 GLU B C 1
ATOM 2778 O O . GLU B 1 166 ? -5.68 15.281 -11.602 1 53.06 166 GLU B O 1
ATOM 2783 N N . GLY B 1 167 ? -5.168 14.953 -13.484 1 52.44 167 GLY B N 1
ATOM 2784 C CA . GLY B 1 167 ? -5.5 13.539 -13.469 1 52.44 167 GLY B CA 1
ATOM 2785 C C . GLY B 1 167 ? -4.805 12.781 -12.352 1 52.44 167 GLY B C 1
ATOM 2786 O O . GLY B 1 167 ? -3.955 13.336 -11.656 1 52.44 167 GLY B O 1
ATOM 2787 N N . PRO B 1 168 ? -5.355 11.773 -11.867 1 52.16 168 PRO B N 1
ATOM 2788 C CA . PRO B 1 168 ? -4.723 10.93 -10.852 1 52.16 168 PRO B CA 1
ATOM 2789 C C . PRO B 1 168 ? -3.232 10.711 -11.109 1 52.16 168 PRO B C 1
ATOM 2791 O O . PRO B 1 168 ? -2.766 10.875 -12.242 1 52.16 168 PRO B O 1
ATOM 2794 N N . ILE B 1 169 ? -2.459 10.758 -9.961 1 54.66 169 ILE B N 1
ATOM 2795 C CA . ILE B 1 169 ? -1.061 10.367 -10.094 1 54.66 169 ILE B CA 1
ATOM 2796 C C . ILE B 1 169 ? -0.96 9.117 -10.977 1 54.66 169 ILE B C 1
ATOM 2798 O O . ILE B 1 169 ? -1.619 8.109 -10.703 1 54.66 169 ILE B O 1
ATOM 2802 N N . MET B 1 170 ? -0.612 9.383 -12.188 1 45.94 170 MET B N 1
ATOM 2803 C CA . MET B 1 170 ? -0.374 8.195 -13.008 1 45.94 170 MET B CA 1
ATOM 2804 C C . MET B 1 170 ? 0.8 7.387 -12.469 1 45.94 170 MET B C 1
ATOM 2806 O O . MET B 1 170 ? 1.869 7.938 -12.203 1 45.94 170 MET B O 1
ATOM 2810 N N . GLU B 1 171 ? 0.4 6.441 -11.656 1 45.41 171 GLU B N 1
ATOM 2811 C CA . GLU B 1 171 ? 1.512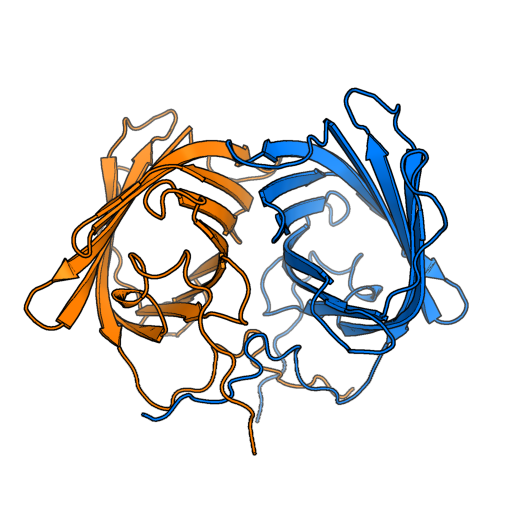 5.68 -11.094 1 45.41 171 GLU B CA 1
ATOM 2812 C C . GLU B 1 171 ? 2.66 5.562 -12.094 1 45.41 171 GLU B C 1
ATOM 2814 O O . GLU B 1 171 ? 3.83 5.574 -11.703 1 45.41 171 GLU B O 1
ATOM 2819 N N . HIS B 1 172 ? 2.393 4.793 -13.289 1 38.31 172 HIS B N 1
ATOM 2820 C CA . HIS B 1 172 ? 3.471 4.5 -14.227 1 38.31 172 HIS B CA 1
ATOM 2821 C C . HIS B 1 172 ? 3.594 5.594 -15.281 1 38.31 172 HIS B C 1
ATOM 2823 O O . HIS B 1 172 ? 2.598 5.992 -15.891 1 38.31 172 HIS B O 1
ATOM 2829 N N . ASP B 1 173 ? 4.238 6.617 -14.961 1 35.38 173 ASP B N 1
ATOM 2830 C CA . ASP B 1 173 ? 4.66 7.242 -16.219 1 35.38 173 ASP B CA 1
ATOM 2831 C C . ASP B 1 173 ? 4.918 6.191 -17.297 1 35.38 173 ASP B C 1
ATOM 2833 O O . ASP B 1 173 ? 5.934 5.492 -17.25 1 35.38 173 ASP B O 1
ATOM 2837 N N . ARG B 1 174 ? 3.828 5.582 -17.844 1 30.45 174 ARG B N 1
ATOM 2838 C CA . ARG B 1 174 ? 3.779 4.512 -18.844 1 30.45 174 ARG B CA 1
ATOM 2839 C C . ARG B 1 174 ? 4.652 4.844 -20.047 1 30.45 174 ARG B C 1
ATOM 2841 O O . ARG B 1 174 ? 4.238 5.598 -20.922 1 30.45 174 ARG B O 1
ATOM 2848 N N . LYS B 1 175 ? 5.902 5.141 -19.891 1 31.59 175 LYS B N 1
ATOM 2849 C CA . LYS B 1 175 ? 6.594 4.941 -21.156 1 31.59 175 LYS B CA 1
ATOM 2850 C C . LYS B 1 175 ? 6.449 3.502 -21.641 1 31.59 175 LYS B C 1
ATOM 2852 O O . LYS B 1 175 ? 6.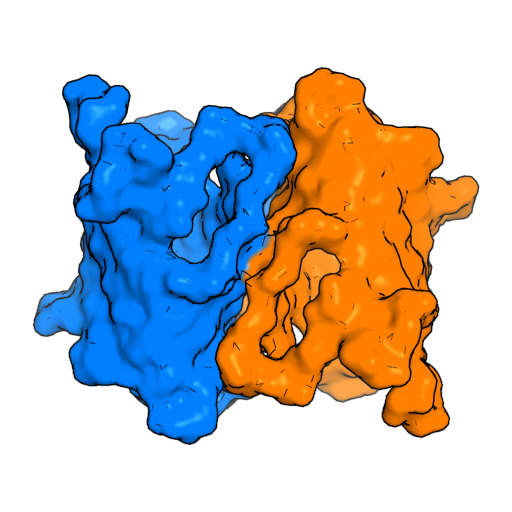809 2.561 -20.938 1 31.59 175 LYS B O 1
ATOM 2857 N N . THR B 1 176 ? 5.168 3.145 -22.141 1 26.14 176 THR B N 1
ATOM 2858 C CA . THR B 1 176 ? 4.949 1.871 -22.812 1 26.14 176 THR B CA 1
ATOM 2859 C C . THR B 1 176 ? 6.223 1.402 -23.516 1 26.14 176 THR B C 1
ATOM 2861 O O . THR B 1 176 ? 6.766 2.111 -24.359 1 26.14 176 THR B O 1
ATOM 2864 N N . PHE B 1 177 ? 6.844 0.502 -22.891 1 23.41 177 PHE B N 1
ATOM 2865 C CA . PHE B 1 177 ? 7.984 -0.182 -23.484 1 23.41 177 PHE B CA 1
ATOM 2866 C C . PHE B 1 177 ? 7.535 -1.059 -24.656 1 23.41 177 PHE B C 1
ATOM 2868 O O . PHE B 1 177 ? 6.668 -1.92 -24.484 1 23.41 177 PHE B O 1
ATOM 2875 N N . ILE B 1 178 ? 7.055 -0.505 -25.734 1 25.67 178 ILE B N 1
ATOM 2876 C CA . ILE B 1 178 ? 6.949 -1.409 -26.875 1 25.67 178 ILE B CA 1
ATOM 2877 C C . ILE B 1 178 ? 8.336 -1.895 -27.281 1 25.67 178 ILE B C 1
ATOM 2879 O O . ILE B 1 178 ? 9.258 -1.091 -27.453 1 25.67 178 ILE B O 1
ATOM 2883 N N . ASN B 1 179 ? 8.547 -3.184 -26.969 1 22.31 179 ASN B N 1
ATOM 2884 C CA . ASN B 1 179 ? 9.625 -3.725 -27.781 1 22.31 179 ASN B CA 1
ATOM 2885 C C . ASN B 1 179 ? 9.438 -3.377 -29.266 1 22.31 179 ASN B C 1
ATOM 2887 O O . ASN B 1 179 ? 8.312 -3.391 -29.766 1 22.31 179 ASN B O 1
#

Foldseek 3Di:
DPPPQDAAPLQVLVPLVAAKKKFPWKWWDDPVDPDIATWIKIWHWHDPNDQKTWIWMWIAHPPPRHTDKIKTDIWHGDNVSWKIWTWIDIPQFKTFIWIDTGDDQKDKTKTPDIDGDPPGPFDWDMKIKMWGQDPVRKIWIWMWTDGPVRHTGTTMITIIHGDPPDPPPPVPPCPPPDD/DPPPQDAAPLQVLVPLVAAKKKFPWKWWDDPVDPDIATWIKIWHWHDPNDQKTWIWMWIAHPPPRHTDKIKTDIWHGDNVSWKIWTWIDIPQFKTFIWIDTGDDQKDKTKTPDIDGDPPGPFDWDMKIKMWGQDPVRKIWIWMWTDGPVRHTGTTMITIIHGDPPDPPPPVDPPPPPDD

Radius of gyration: 19.8 Å; Cα contacts (8 Å, |Δi|>4): 946; chains: 2; bounding box: 46×53×48 Å

InterPro domains:
  IPR012674 Calycin [G3DSA:2.40.128.20] (5-164)
  IPR012674 Calycin [SSF50814] (6-163)
  IPR014878 THAP4-like, heme-binding domain [PF08768] (11-162)
  IPR014878 THAP4-like, heme-binding domain [cd07828] (11-163)
  IPR045165 Nitrobindin family [PTHR15854] (4-163)

Nearest PDB structures (foldseek):
  3ia8-assembly1_A  TM=9.783E-01  e=2.644E-15  Homo sapiens
  3wje-assembly1_A  TM=9.533E-01  e=7.180E-13  Arabidopsis thaliana
  3wjg-assembly1_A-2  TM=9.406E-01  e=5.578E-13  Arabidopsis thaliana
  4ymy-assembly1_A-2  TM=9.429E-01  e=7.943E-13  Arabidopsis thaliana
  2fwv-assembly1_A  TM=8.909E-01  e=7.026E-09  Mycobacterium tuberculosis H37Rv

pLDDT: mean 90.82, std 18.22, range [21.3, 98.94]

Secondary structure (DSSP, 8-state):
----PPPPGGGGGGGGG-EEEEEEEEEE--TTSSS-EE-EEEEEEE--SSSEEEEEEEEE-TTT--EEEEEEEEEEE-TTSSEEEEEEEETTTEEEEEEEEEETTEEEEEEEEEEE-TT-SS---EEEEEEEE-TTSPEEEEEEEE-SSS-SEEEEEEEEEEESS--S--SS-------/----PPPPGGGGGGGGG-EEEEEEEEEE--TTSSS-EE-EEEEEEEE-SSSEEEEEEEEE-TTT--EEEEEEEEEEE-TTSSEEEEEEEETTTEEEEEEEEEETTEEEEEEEEEEE-TT-SS---EEEEEEEE-TTSPEEEEEEEE-SSS-SEEEEEEEEEEESS--S--SS-------

Solvent-accessible surface area (backbone atoms only — not comparable to full-atom values): 18711 Å² total; per-residue (Å²): 124,73,69,69,68,61,72,31,74,42,42,66,61,51,51,89,62,54,42,39,30,36,48,80,44,35,39,35,40,47,91,90,47,93,61,73,42,67,43,36,38,42,36,36,28,42,69,80,39,46,63,38,29,44,35,42,36,44,28,22,36,71,84,85,56,44,82,72,48,43,37,26,25,34,40,36,44,36,90,83,36,27,45,34,35,40,23,28,9,34,74,78,40,36,12,29,23,25,37,40,41,42,54,92,51,32,38,41,35,30,57,72,32,75,27,68,41,91,87,41,91,71,69,74,76,40,45,38,37,36,41,31,56,48,96,85,64,32,40,36,38,41,33,28,38,16,33,96,88,38,69,80,36,73,31,37,43,34,33,25,41,74,54,82,87,69,66,71,81,60,84,59,79,65,47,75,72,72,128,123,73,70,69,68,62,72,31,74,41,41,65,60,50,51,88,61,55,43,38,33,35,48,80,43,36,38,36,40,46,95,90,48,94,62,72,41,68,42,36,37,42,37,35,28,43,69,81,40,47,60,36,28,44,34,40,36,46,29,22,35,71,83,83,56,46,82,71,48,43,37,26,26,33,40,36,44,37,90,84,35,29,46,35,34,40,23,27,8,35,73,79,38,36,12,30,23,23,36,41,40,41,54,92,51,32,39,40,35,30,58,74,34,76,28,70,43,90,86,41,91,71,70,75,75,40,44,38,37,36,43,31,56,46,96,86,64,32,39,36,36,41,32,28,40,17,33,96,87,37,69,79,34,72,33,36,43,34,32,24,38,74,54,81,87,67,66,70,83,62,83,61,79,68,42,73,74,70,129